Protein AF-0000000087538379 (afdb_homodimer)

Solvent-accessible surface area (backbone atoms only — not comparable to full-atom values): 16185 Å² total; per-residue (Å²): 128,77,58,91,59,47,65,56,50,52,50,51,51,49,46,51,51,52,32,45,64,65,47,50,67,70,67,56,94,60,96,57,64,46,69,65,49,45,51,53,52,48,54,42,61,69,38,92,56,69,40,35,66,66,58,48,22,64,74,69,68,49,54,63,66,56,49,51,50,50,48,54,52,37,35,74,72,46,25,31,44,79,36,80,28,92,86,37,87,90,38,48,23,37,38,62,31,74,60,23,53,52,48,48,43,52,49,46,50,61,51,43,36,47,54,53,51,44,58,72,74,38,59,66,68,56,47,53,50,43,53,50,46,42,48,51,49,38,54,55,57,54,58,64,79,99,125,78,57,88,58,48,64,56,50,51,50,49,50,49,44,50,52,52,34,44,63,66,48,50,66,71,64,56,94,61,96,57,64,45,69,65,48,45,52,51,51,46,53,42,63,69,38,92,56,69,41,35,67,67,58,49,23,66,72,70,68,48,53,64,68,54,49,51,51,50,48,53,52,37,36,74,70,46,26,31,46,79,36,79,29,90,86,37,87,88,37,48,22,36,39,60,32,75,58,23,51,52,48,47,42,52,49,44,50,62,50,42,38,48,56,52,50,44,58,71,74,38,59,68,67,58,48,53,48,42,54,52,45,43,48,52,50,38,54,57,56,55,58,62,81,99

InterPro domains:
  IPR000835 MarR-type HTH domain [PF01047] (47-91)
  IPR000835 MarR-type HTH domain [PR00598] (51-67)
  IPR000835 MarR-type HTH domain [PR00598] (68-83)
  IPR000835 MarR-type HTH domain [PR00598] (87-103)
  IPR000835 MarR-type HTH domain [PR00598] (117-137)
  IPR000835 MarR-type HTH domain [PS50995] (1-139)
  IPR000835 MarR-type HTH domain [SM00347] (26-120)
  IPR023187 Transcriptional regulator MarR-type, conserved site [PS01117] (65-100)
  IPR036388 Winged helix-like DNA-binding domain superfamily [G3DSA:1.10.10.10] (2-144)
  IPR036390 Winged helix DNA-binding domain superfamily [SSF46785] (22-141)

Foldseek 3Di:
DDDPCVVVVVVVVVVVVVCCPQQADAPPPDDADHPVLLVLLVVQAPDPDFAWLVRSCVVVVHDSVVSVVSQVVCVVVVQKDWAQDPVDNVTTTIHGDPVNVVSNVVVCCVRRVSVVVCCVPPPVVVSVVVVVVVVVVVVVVVVVVD/DPDPCVVVVVVVVVVVVVCCPQQADAPPPDDADHPVLLVLLVVQAPDPDFAWLVRSCVVVVHDSVVSVVSQVVCVVVVQKDWAQDPVDNPTTTIHGDPVNVVSNVVVCCVRRVSVVVCCVPPPVVVSVVVVVVVVVVVVVVVVVVD

Structure (mmCIF, N/CA/C/O backbone):
data_AF-0000000087538379-model_v1
#
loop_
_entity.id
_entity.type
_entity.pdbx_description
1 polymer 'MarR family transcriptional regulator'
#
loop_
_atom_site.group_PDB
_atom_site.id
_atom_site.type_symbol
_atom_site.label_atom_id
_atom_site.label_alt_id
_atom_site.label_comp_id
_atom_site.label_asym_id
_atom_site.label_entity_id
_atom_site.label_seq_id
_atom_site.pdbx_PDB_ins_code
_atom_site.Cartn_x
_atom_site.Cartn_y
_atom_site.Cartn_z
_atom_site.occupancy
_atom_site.B_iso_or_equiv
_atom_site.auth_seq_id
_atom_site.auth_comp_id
_atom_site.auth_asym_id
_atom_site.auth_atom_id
_atom_site.pdbx_PDB_model_num
ATOM 1 N N . MET A 1 1 ? 3.311 19.484 15.352 1 48.84 1 MET A N 1
ATOM 2 C CA . MET A 1 1 ? 3.963 19.906 14.117 1 48.84 1 MET A CA 1
ATOM 3 C C . MET A 1 1 ? 5.422 20.266 14.367 1 48.84 1 MET A C 1
ATOM 5 O O . MET A 1 1 ? 6.016 21.047 13.609 1 48.84 1 MET A O 1
ATOM 9 N N . LYS A 1 2 ? 5.691 19.938 15.555 1 50.5 2 LYS A N 1
ATOM 10 C CA . LYS A 1 2 ? 6.805 20.484 16.344 1 50.5 2 LYS A CA 1
ATOM 11 C C . LYS A 1 2 ? 8.133 20.266 15.617 1 50.5 2 LYS A C 1
ATOM 13 O O . LYS A 1 2 ? 8.969 21.156 15.562 1 50.5 2 LYS A O 1
ATOM 18 N N . ASP A 1 3 ? 8.633 18.984 15.586 1 55.81 3 ASP A N 1
ATOM 19 C CA . ASP A 1 3 ? 10.078 18.781 15.492 1 55.81 3 ASP A CA 1
ATOM 20 C C . ASP A 1 3 ? 10.539 18.797 14.039 1 55.81 3 ASP A C 1
ATOM 22 O O . ASP A 1 3 ? 9.734 18.594 13.125 1 55.81 3 ASP A O 1
ATOM 26 N N . LYS A 1 4 ? 11.625 19.656 13.672 1 59.09 4 LYS A N 1
ATOM 27 C CA . LYS A 1 4 ? 12.406 19.812 12.445 1 59.09 4 LYS A CA 1
ATOM 28 C C . LYS A 1 4 ? 12.344 18.547 11.586 1 59.09 4 LYS A C 1
ATOM 30 O O . LYS A 1 4 ? 12.367 18.641 10.359 1 59.09 4 LYS A O 1
ATOM 35 N N . ASN A 1 5 ? 11.992 17.406 12.18 1 72.5 5 ASN A N 1
ATOM 36 C CA . ASN A 1 5 ? 12.117 16.109 11.508 1 72.5 5 ASN A CA 1
ATOM 37 C C . ASN A 1 5 ? 10.766 15.633 10.969 1 72.5 5 ASN A C 1
ATOM 39 O O . ASN A 1 5 ? 10.703 14.648 10.234 1 72.5 5 ASN A O 1
ATOM 43 N N . TRP A 1 6 ? 9.773 16.484 11.273 1 75.06 6 TRP A N 1
ATOM 44 C CA . TRP A 1 6 ? 8.438 16.016 10.922 1 75.06 6 TRP A CA 1
ATOM 45 C C . TRP A 1 6 ? 8.195 16.156 9.422 1 75.06 6 TRP A C 1
ATOM 47 O O . TRP A 1 6 ? 7.613 15.258 8.797 1 75.06 6 TRP A O 1
ATOM 57 N N . THR A 1 7 ? 8.656 17.266 8.891 1 78.19 7 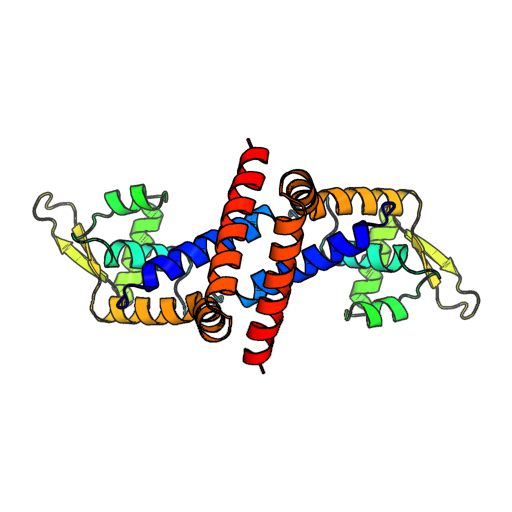THR A N 1
ATOM 58 C CA . THR A 1 7 ? 8.469 17.484 7.457 1 78.19 7 THR A CA 1
ATOM 59 C C . THR A 1 7 ? 9.148 16.375 6.652 1 78.19 7 THR A C 1
ATOM 61 O O . THR A 1 7 ? 8.617 15.93 5.629 1 78.19 7 THR A O 1
ATOM 64 N N . ASP A 1 8 ? 10.312 16.047 7.191 1 87 8 ASP A N 1
ATOM 65 C CA . ASP A 1 8 ? 11.062 14.977 6.527 1 87 8 ASP A CA 1
ATOM 66 C C . ASP A 1 8 ? 10.305 13.656 6.59 1 87 8 ASP A C 1
ATOM 68 O O . ASP A 1 8 ? 10.195 12.945 5.586 1 87 8 ASP A O 1
ATOM 72 N N . ILE A 1 9 ? 9.75 13.352 7.75 1 89.5 9 ILE A N 1
ATOM 73 C CA . ILE A 1 9 ? 9.031 12.094 7.93 1 89.5 9 ILE A CA 1
ATOM 74 C C . ILE A 1 9 ? 7.75 12.109 7.098 1 89.5 9 ILE A C 1
ATOM 76 O O . ILE A 1 9 ? 7.375 11.094 6.504 1 89.5 9 ILE A O 1
ATOM 80 N N . VAL A 1 10 ? 7.145 13.242 7.02 1 84 10 VAL A N 1
ATOM 81 C CA . VAL A 1 10 ? 5.941 13.375 6.203 1 84 10 VAL A CA 1
ATOM 82 C C . VAL A 1 10 ? 6.281 13.117 4.734 1 84 10 VAL A C 1
ATOM 84 O O . VAL A 1 10 ? 5.555 12.406 4.039 1 84 10 VAL A O 1
ATOM 87 N N . SER A 1 11 ? 7.355 13.734 4.324 1 87.25 11 SER A N 1
ATOM 88 C CA . SER A 1 11 ? 7.797 13.547 2.943 1 87.25 11 SER A CA 1
ATOM 89 C C . SER A 1 11 ? 8.094 12.086 2.648 1 87.25 11 SER A C 1
ATOM 91 O O . SER A 1 11 ? 7.676 11.555 1.615 1 87.25 11 SER A O 1
ATOM 93 N N . LYS A 1 12 ? 8.789 11.414 3.557 1 93.5 12 LYS A N 1
ATOM 94 C CA . LYS A 1 12 ? 9.117 10 3.4 1 93.5 12 LYS A CA 1
ATOM 95 C C . LYS A 1 12 ? 7.855 9.141 3.373 1 93.5 12 LYS A C 1
ATOM 97 O O . LYS A 1 12 ? 7.762 8.188 2.596 1 93.5 12 LYS A O 1
ATOM 102 N N . GLN A 1 13 ? 6.938 9.461 4.207 1 91.25 13 GLN A N 1
ATOM 103 C CA . GLN A 1 13 ? 5.656 8.758 4.195 1 91.25 13 GLN A CA 1
ATOM 104 C C . GLN A 1 13 ? 4.957 8.914 2.85 1 91.25 13 GLN A C 1
ATOM 106 O O . GLN A 1 13 ? 4.379 7.957 2.33 1 91.25 13 GLN A O 1
ATOM 111 N N . GLY A 1 14 ? 4.984 10.133 2.322 1 88.75 14 GLY A N 1
ATOM 112 C CA . GLY A 1 14 ? 4.438 10.359 0.995 1 88.75 14 GLY A CA 1
ATOM 113 C C . GLY A 1 14 ? 5.121 9.539 -0.083 1 88.75 14 GLY A C 1
ATOM 114 O O . GLY A 1 14 ? 4.453 8.969 -0.951 1 88.75 14 GLY A O 1
ATOM 115 N N . ASP A 1 15 ? 6.434 9.508 -0.029 1 93.75 15 ASP A N 1
ATOM 116 C CA . ASP A 1 15 ? 7.207 8.711 -0.978 1 93.75 15 ASP A CA 1
ATOM 117 C C . ASP A 1 15 ? 6.812 7.238 -0.902 1 93.75 15 ASP A C 1
ATOM 119 O O . ASP A 1 15 ? 6.656 6.578 -1.932 1 93.75 15 ASP A O 1
ATOM 123 N N . LEU A 1 16 ? 6.707 6.766 0.308 1 96.69 16 LEU A N 1
ATOM 124 C CA . LEU A 1 16 ? 6.348 5.363 0.506 1 96.69 16 LEU A CA 1
ATOM 125 C C . LEU A 1 16 ? 4.957 5.074 -0.047 1 96.69 16 LEU A C 1
ATOM 127 O O . LEU A 1 16 ? 4.75 4.066 -0.726 1 96.69 16 LEU A O 1
ATOM 131 N N . ARG A 1 17 ? 4.043 5.934 0.242 1 91.44 17 ARG A N 1
ATOM 132 C CA . ARG A 1 17 ? 2.682 5.762 -0.258 1 91.44 17 ARG A CA 1
ATOM 133 C C . ARG A 1 17 ? 2.658 5.746 -1.783 1 91.44 17 ARG A C 1
ATOM 135 O O . ARG A 1 17 ? 1.963 4.93 -2.389 1 91.44 17 ARG A O 1
ATOM 142 N N . HIS A 1 18 ? 3.307 6.672 -2.361 1 92.31 18 HIS A N 1
ATOM 143 C CA . HIS A 1 18 ? 3.385 6.746 -3.814 1 92.31 18 HIS A CA 1
ATOM 144 C C . HIS A 1 18 ? 4.008 5.48 -4.398 1 92.31 18 HIS A C 1
ATOM 146 O O . HIS A 1 18 ? 3.488 4.918 -5.363 1 92.31 18 HIS A O 1
ATOM 152 N N . PHE A 1 19 ? 5.086 5.016 -3.828 1 96.5 19 PHE A N 1
ATOM 153 C CA . PHE A 1 19 ? 5.758 3.795 -4.254 1 96.5 19 PHE A CA 1
ATOM 154 C C . PHE A 1 19 ? 4.809 2.604 -4.191 1 96.5 19 PHE A C 1
ATOM 156 O O . PHE A 1 19 ? 4.688 1.853 -5.16 1 96.5 19 PHE A O 1
ATOM 163 N N . ALA A 1 20 ? 4.16 2.469 -3.07 1 95.81 20 ALA A N 1
ATOM 164 C CA . ALA A 1 20 ? 3.209 1.37 -2.912 1 95.81 20 ALA A CA 1
ATOM 165 C C . ALA A 1 20 ? 2.1 1.448 -3.955 1 95.81 20 ALA A C 1
ATOM 167 O O . ALA A 1 20 ? 1.703 0.43 -4.527 1 95.81 20 ALA A O 1
ATOM 168 N N . SER A 1 21 ? 1.618 2.629 -4.223 1 92.5 21 SER A N 1
ATOM 169 C CA . SER A 1 21 ? 0.512 2.809 -5.156 1 92.5 21 SER A CA 1
ATOM 170 C C . SER A 1 21 ? 0.918 2.422 -6.574 1 92.5 21 SER A C 1
ATOM 172 O O . SER A 1 21 ? 0.095 1.929 -7.348 1 92.5 21 SER A O 1
ATOM 174 N N . MET A 1 22 ? 2.146 2.58 -6.891 1 93.38 22 MET A N 1
ATOM 175 C CA . MET A 1 22 ? 2.615 2.287 -8.242 1 93.38 22 MET A CA 1
ATOM 176 C C . MET A 1 22 ? 3.09 0.842 -8.352 1 93.38 22 MET A C 1
ATOM 178 O O . MET A 1 22 ? 2.879 0.192 -9.375 1 93.38 22 MET A O 1
ATOM 182 N N . ALA A 1 23 ? 3.658 0.345 -7.301 1 95.56 23 ALA A N 1
ATOM 183 C CA . ALA A 1 23 ? 4.363 -0.933 -7.375 1 95.56 23 ALA A CA 1
ATOM 184 C C . ALA A 1 23 ? 3.43 -2.092 -7.035 1 95.56 23 ALA A C 1
ATOM 186 O O . ALA A 1 23 ? 3.703 -3.242 -7.391 1 95.56 23 ALA A O 1
ATOM 187 N N . ILE A 1 24 ? 2.389 -1.768 -6.273 1 92.25 24 ILE A N 1
ATOM 188 C CA . ILE A 1 24 ? 1.446 -2.803 -5.867 1 92.25 24 ILE A CA 1
ATOM 189 C C . ILE A 1 24 ? 0.135 -2.639 -6.633 1 92.25 24 ILE A C 1
ATOM 191 O O . ILE A 1 24 ? -0.682 -1.777 -6.297 1 92.25 24 ILE A O 1
ATOM 195 N N . ARG A 1 25 ? -0.101 -3.424 -7.598 1 85.25 25 ARG A N 1
ATOM 196 C CA . ARG A 1 25 ? -1.312 -3.348 -8.406 1 85.25 25 ARG A CA 1
ATOM 197 C C . ARG A 1 25 ? -2.5 -3.963 -7.676 1 85.25 25 ARG A C 1
ATOM 199 O O . ARG A 1 25 ? -2.365 -5 -7.023 1 85.25 25 ARG A O 1
ATOM 206 N N . LYS A 1 26 ? -3.58 -3.146 -7.684 1 73.5 26 LYS A N 1
ATOM 207 C CA . LYS A 1 26 ? -4.82 -3.641 -7.098 1 73.5 26 LYS A CA 1
ATOM 208 C C . LYS A 1 26 ? -5.609 -4.477 -8.102 1 73.5 26 LYS A C 1
ATOM 210 O O . LYS A 1 26 ? -5.488 -4.277 -9.312 1 73.5 26 LYS A O 1
ATOM 215 N N . SER A 1 27 ? -6.207 -5.527 -7.52 1 64.19 27 SER A N 1
ATOM 216 C CA . SER A 1 27 ? -7.051 -6.332 -8.398 1 64.19 27 SER A CA 1
ATOM 217 C C . SER A 1 27 ? -8.219 -5.512 -8.945 1 64.19 27 SER A C 1
ATOM 219 O O . SER A 1 27 ? -8.852 -4.762 -8.211 1 64.19 27 SER A O 1
ATOM 221 N N . GLY A 1 28 ? -8.125 -4.73 -9.992 1 53.81 28 GLY A N 1
ATOM 222 C CA . GLY A 1 28 ? -9.25 -4 -10.562 1 53.81 28 GLY A CA 1
ATOM 223 C C . GLY A 1 28 ? -10.562 -4.75 -10.453 1 53.81 28 GLY A C 1
ATOM 224 O O . GLY A 1 28 ? -10.578 -5.969 -10.258 1 53.81 28 GLY A O 1
ATOM 225 N N . LYS A 1 29 ? -11.727 -3.926 -10.039 1 50.28 29 LYS A N 1
ATOM 226 C CA . LYS A 1 29 ? -13.07 -4.484 -10.172 1 50.28 29 LYS A CA 1
ATOM 227 C C . LYS A 1 29 ? -13.164 -5.422 -11.375 1 50.28 29 LYS A C 1
ATOM 229 O O . LYS A 1 29 ? -14.102 -6.215 -11.477 1 50.28 29 LYS A O 1
ATOM 234 N N . SER A 1 30 ? -12.586 -5.082 -12.398 1 45.09 30 SER A N 1
ATOM 235 C CA . SER A 1 30 ? -12.883 -5.781 -13.648 1 45.09 30 SER A CA 1
ATOM 236 C C . SER A 1 30 ? -12.414 -7.23 -13.586 1 45.09 30 SER A C 1
ATOM 238 O O . SER A 1 30 ? -11.867 -7.672 -12.578 1 45.09 30 SER A O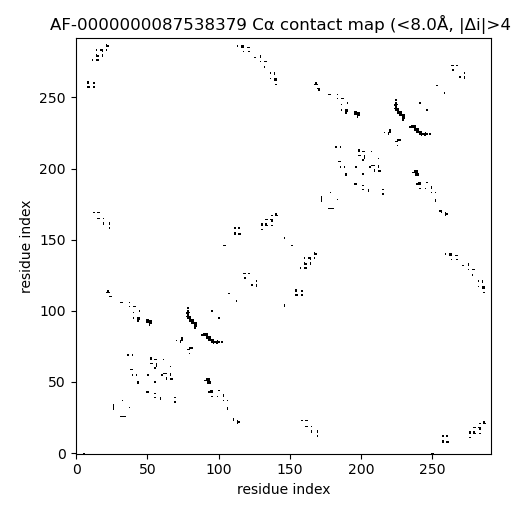 1
ATOM 240 N N . GLU A 1 31 ? -11.977 -7.824 -14.859 1 48.38 31 GLU A N 1
ATOM 241 C CA . GLU A 1 31 ? -11.797 -9.109 -15.531 1 48.38 31 GLU A CA 1
ATOM 242 C C . GLU A 1 31 ? -10.734 -9.953 -14.828 1 48.38 31 GLU A C 1
ATOM 244 O O . GLU A 1 31 ? -10.555 -11.125 -15.156 1 48.38 31 GLU A O 1
ATOM 249 N N . HIS A 1 32 ? -9.875 -9.398 -13.953 1 54 32 HIS A N 1
ATOM 250 C CA . HIS A 1 32 ? -8.82 -10.281 -13.469 1 54 32 HIS A CA 1
ATOM 251 C C . HIS A 1 32 ? -9.172 -10.875 -12.109 1 54 32 HIS A C 1
ATOM 253 O O . HIS A 1 32 ? -10.016 -10.328 -11.391 1 54 32 HIS A O 1
ATOM 259 N N . ALA A 1 33 ? -8.758 -12.062 -11.961 1 60.16 33 ALA A N 1
ATOM 260 C CA . ALA A 1 33 ? -9 -12.898 -10.789 1 60.16 33 ALA A CA 1
ATOM 261 C C . ALA A 1 33 ? -8.633 -12.156 -9.5 1 60.16 33 ALA A C 1
ATOM 263 O O . ALA A 1 33 ? -7.645 -11.422 -9.461 1 60.16 33 ALA A O 1
ATOM 264 N N . SER A 1 34 ? -9.602 -12.055 -8.617 1 69.44 34 SER A N 1
ATOM 265 C CA . SER A 1 34 ? -9.383 -11.523 -7.281 1 69.44 34 SER A CA 1
ATOM 266 C C . SER A 1 34 ? -8.109 -12.094 -6.664 1 69.44 34 SER A C 1
ATOM 268 O O . SER A 1 34 ? -7.555 -13.07 -7.164 1 69.44 34 SER A O 1
ATOM 270 N N . ALA A 1 35 ? -7.57 -11.453 -5.715 1 71 35 ALA A N 1
ATOM 271 C CA . ALA A 1 35 ? -6.398 -11.93 -4.988 1 71 35 ALA A CA 1
ATOM 272 C C . ALA A 1 35 ? -6.578 -13.383 -4.547 1 71 35 ALA A C 1
ATOM 274 O O . ALA A 1 35 ? -5.633 -14.172 -4.582 1 71 35 ALA A O 1
ATOM 275 N N . GLN A 1 36 ? -7.77 -13.594 -4.207 1 78 36 GLN A N 1
ATOM 276 C CA . GLN A 1 36 ? -8.055 -14.961 -3.773 1 78 36 GLN A CA 1
ATOM 277 C C . GLN A 1 36 ? -7.98 -15.938 -4.941 1 78 36 GLN A C 1
ATOM 279 O O . GLN A 1 36 ? -7.484 -17.047 -4.793 1 78 36 GLN A O 1
ATOM 284 N N . GLU A 1 37 ? -8.5 -15.492 -6.066 1 83.25 37 GLU A N 1
ATOM 285 C CA . GLU A 1 37 ? -8.453 -16.328 -7.258 1 83.25 37 GLU A CA 1
ATOM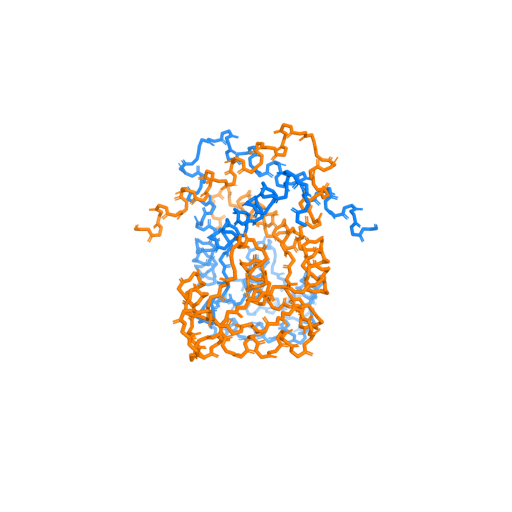 286 C C . GLU A 1 37 ? -7.008 -16.562 -7.707 1 83.25 37 GLU A C 1
ATOM 288 O O . GLU A 1 37 ? -6.641 -17.672 -8.086 1 83.25 37 GLU A O 1
ATOM 293 N N . ILE A 1 38 ? -6.309 -15.594 -7.625 1 77.44 38 ILE A N 1
ATOM 294 C CA . ILE A 1 38 ? -4.906 -15.68 -8.023 1 77.44 38 ILE A CA 1
ATOM 295 C C . ILE A 1 38 ? -4.164 -16.625 -7.078 1 77.44 38 ILE A C 1
ATOM 297 O O . ILE A 1 38 ? -3.416 -17.5 -7.523 1 77.44 38 ILE A O 1
ATOM 301 N N . ASP A 1 39 ? -4.363 -16.375 -5.867 1 80 39 ASP A N 1
ATOM 302 C CA . ASP A 1 39 ? -3.738 -17.25 -4.879 1 80 39 ASP A CA 1
ATOM 303 C C . ASP A 1 39 ? -4.125 -18.703 -5.113 1 80 39 ASP A C 1
ATOM 305 O O . ASP A 1 39 ? -3.268 -19.594 -5.105 1 80 39 ASP A O 1
ATOM 309 N N . PHE A 1 40 ? -5.371 -18.906 -5.34 1 88.12 40 PHE A N 1
ATOM 310 C CA . PHE A 1 40 ? -5.926 -20.219 -5.629 1 88.12 40 PHE A CA 1
ATOM 311 C C . PHE A 1 40 ? -5.23 -20.844 -6.828 1 88.12 40 PHE A C 1
ATOM 313 O O . PHE A 1 40 ? -4.742 -21.984 -6.746 1 88.12 40 PHE A O 1
ATOM 320 N N . LEU A 1 41 ? -5.113 -20.156 -7.902 1 87.69 41 LEU A N 1
ATOM 321 C CA . LEU A 1 41 ? -4.531 -20.656 -9.141 1 87.69 41 LEU A CA 1
ATOM 322 C C . LEU A 1 41 ? -3.039 -20.922 -8.969 1 87.69 41 LEU A C 1
ATOM 324 O O . LEU A 1 41 ? -2.527 -21.922 -9.469 1 87.69 41 LEU A O 1
ATOM 328 N N . PHE A 1 42 ? -2.451 -20.078 -8.25 1 81.5 42 PHE A N 1
ATOM 329 C CA . PHE A 1 42 ? -1.017 -20.234 -8.039 1 81.5 42 PHE A CA 1
ATOM 330 C C . PHE A 1 42 ? -0.723 -21.5 -7.223 1 81.5 42 PHE A C 1
ATOM 332 O O . PHE A 1 42 ? 0.224 -22.219 -7.516 1 81.5 42 PHE A O 1
ATOM 339 N N . ARG A 1 43 ? -1.474 -21.688 -6.223 1 84.94 43 ARG A N 1
ATOM 340 C CA . ARG A 1 43 ? -1.26 -22.859 -5.367 1 84.94 43 ARG A CA 1
ATOM 341 C C . ARG A 1 43 ? -1.435 -24.141 -6.152 1 84.94 43 ARG A C 1
ATOM 343 O O . ARG A 1 43 ? -0.644 -25.078 -6.004 1 84.94 43 ARG A O 1
ATOM 350 N N . ILE A 1 44 ? -2.41 -24.172 -6.984 1 88.75 44 ILE A N 1
ATOM 351 C CA . ILE A 1 44 ? -2.668 -25.344 -7.805 1 88.75 44 ILE A CA 1
ATOM 352 C C . ILE A 1 44 ? -1.536 -25.531 -8.812 1 88.75 44 ILE A C 1
ATOM 354 O O . ILE A 1 44 ? -1.044 -26.641 -9.008 1 88.75 44 ILE A O 1
ATOM 358 N N . ALA A 1 45 ? -1.149 -24.422 -9.398 1 85.06 45 ALA A N 1
ATOM 359 C CA . ALA A 1 45 ? -0.139 -24.469 -10.453 1 85.06 45 ALA A CA 1
ATOM 360 C C . ALA A 1 45 ? 1.218 -24.891 -9.891 1 85.06 45 ALA A C 1
ATOM 362 O O . ALA A 1 45 ? 1.996 -25.562 -10.578 1 85.06 45 ALA A O 1
ATOM 363 N N . LEU A 1 46 ? 1.49 -24.531 -8.719 1 78.62 46 LEU A N 1
ATOM 364 C CA . LEU A 1 46 ? 2.811 -24.766 -8.141 1 78.62 46 LEU A CA 1
ATOM 365 C C . LEU A 1 46 ? 2.889 -26.141 -7.488 1 78.62 46 LEU A C 1
ATOM 367 O O . LEU A 1 46 ? 3.982 -26.641 -7.219 1 78.62 46 LEU A O 1
ATOM 371 N N . SER A 1 47 ? 1.738 -26.641 -7.258 1 82 47 SER A N 1
ATOM 372 C CA . SER A 1 47 ? 1.739 -27.953 -6.621 1 82 47 SER A CA 1
ATOM 373 C C . SER A 1 47 ? 2.209 -29.031 -7.586 1 82 47 SER A C 1
ATOM 375 O O . SER A 1 47 ? 1.804 -29.047 -8.75 1 82 47 SER A O 1
ATOM 377 N N . GLU A 1 48 ? 3.096 -29.812 -7.121 1 80.88 48 GLU A N 1
ATOM 378 C CA . GLU A 1 48 ? 3.576 -30.938 -7.926 1 80.88 48 GLU A CA 1
ATOM 379 C C . GLU A 1 48 ? 2.471 -31.953 -8.164 1 80.88 48 GLU A C 1
ATOM 381 O O . GLU A 1 48 ? 2.41 -32.562 -9.234 1 80.88 48 GLU A O 1
ATOM 386 N N . GLU A 1 49 ? 1.643 -32.156 -7.188 1 83.69 49 GLU A N 1
ATOM 387 C CA . GLU A 1 49 ? 0.515 -33.094 -7.262 1 83.69 49 GLU A CA 1
ATOM 388 C C . GLU A 1 49 ? -0.815 -32.344 -7.219 1 83.69 49 GLU A C 1
ATOM 390 O O . GLU A 1 49 ? -0.9 -31.25 -6.66 1 83.69 49 GLU A O 1
ATOM 395 N N . PRO A 1 50 ? -1.801 -32.969 -7.906 1 87.81 50 PRO A N 1
ATOM 396 C CA . PRO A 1 50 ? -3.127 -32.344 -7.793 1 87.81 50 PRO A CA 1
ATOM 397 C C . PRO A 1 50 ? -3.57 -32.156 -6.344 1 87.81 50 PRO A C 1
ATOM 399 O O . PRO A 1 50 ? -3.268 -33 -5.488 1 87.81 50 PRO A O 1
ATOM 402 N N . LEU A 1 51 ? -4.211 -31.047 -6.082 1 90.44 51 LEU A N 1
ATOM 403 C CA . LEU A 1 51 ? -4.637 -30.734 -4.723 1 90.44 51 LEU A CA 1
ATOM 404 C C . LEU A 1 51 ? -6.125 -31 -4.547 1 90.44 51 LEU A C 1
ATOM 406 O O . LEU A 1 51 ? -6.918 -30.75 -5.461 1 90.44 51 LEU A O 1
ATOM 410 N N . THR A 1 52 ? -6.469 -31.5 -3.346 1 90.19 52 THR A N 1
ATOM 411 C CA . THR A 1 52 ? -7.875 -31.641 -2.98 1 90.19 52 THR A CA 1
ATOM 412 C C . THR A 1 52 ? -8.414 -30.328 -2.42 1 90.19 52 THR A C 1
ATOM 414 O O . THR A 1 52 ? -7.648 -29.469 -1.971 1 90.19 52 THR A O 1
ATOM 417 N N . PRO A 1 53 ? -9.75 -30.172 -2.492 1 91 53 PRO A N 1
ATOM 418 C CA . PRO A 1 53 ? -10.336 -28.984 -1.869 1 91 53 PRO A CA 1
ATOM 419 C C . PRO A 1 53 ? -9.93 -28.828 -0.406 1 91 53 PRO A C 1
ATOM 421 O O . PRO A 1 53 ? -9.711 -27.703 0.058 1 91 53 PRO A O 1
ATOM 424 N N . ARG A 1 54 ? -9.75 -29.859 0.291 1 89.56 54 ARG A N 1
ATOM 425 C CA . ARG A 1 54 ? -9.352 -29.812 1.694 1 89.56 54 ARG A CA 1
ATOM 426 C C . ARG A 1 54 ? -7.941 -29.266 1.849 1 89.56 54 ARG A C 1
ATOM 428 O O . ARG A 1 54 ? -7.688 -28.438 2.73 1 89.56 54 ARG A O 1
ATOM 435 N N . GLN A 1 55 ? -7.047 -29.672 1.052 1 89 55 GLN A N 1
ATOM 436 C CA . GLN A 1 55 ? -5.668 -29.188 1.077 1 89 55 GLN A CA 1
ATOM 437 C C . GLN A 1 55 ? -5.602 -27.703 0.75 1 89 55 GLN A C 1
ATOM 439 O O . GLN A 1 55 ? -4.809 -26.953 1.341 1 89 55 GLN A O 1
ATOM 444 N N . ILE A 1 56 ? -6.402 -27.266 -0.133 1 91.19 56 ILE A N 1
ATOM 445 C CA . ILE A 1 56 ? -6.438 -25.875 -0.529 1 91.19 56 ILE A CA 1
ATOM 446 C C . ILE A 1 56 ? -6.984 -25.016 0.618 1 91.19 56 ILE A C 1
ATOM 448 O O . ILE A 1 56 ? -6.441 -23.953 0.923 1 91.19 56 ILE A O 1
ATOM 452 N N . THR A 1 57 ? -8.086 -25.516 1.266 1 90.69 57 THR A N 1
ATOM 453 C CA . THR A 1 57 ? -8.664 -24.828 2.416 1 90.69 57 THR A CA 1
ATOM 454 C C . THR A 1 57 ? -7.613 -24.609 3.498 1 90.69 57 THR A C 1
ATOM 456 O O . THR A 1 57 ? -7.492 -23.5 4.031 1 90.69 57 THR A O 1
ATOM 459 N N . SER A 1 58 ? -6.805 -25.578 3.766 1 90.12 58 SER A N 1
ATOM 460 C CA . SER A 1 58 ? -5.77 -25.516 4.789 1 90.12 58 SER A CA 1
ATOM 461 C C . SER A 1 58 ? -4.656 -24.562 4.387 1 90.12 58 SER A C 1
ATOM 463 O O . SER A 1 58 ? -4.211 -23.734 5.191 1 90.12 58 SER A O 1
ATOM 465 N N . ALA A 1 59 ? -4.277 -24.625 3.195 1 83.06 59 ALA A N 1
ATOM 466 C CA . ALA A 1 59 ? -3.156 -23.828 2.695 1 83.06 59 ALA A CA 1
ATOM 467 C C . ALA A 1 59 ? -3.514 -22.344 2.635 1 83.06 59 ALA A C 1
ATOM 469 O O . ALA A 1 59 ? -2.678 -21.484 2.928 1 83.06 59 ALA A O 1
ATOM 470 N N . MET A 1 60 ? -4.723 -22.047 2.221 1 84.12 60 MET A N 1
ATOM 471 C CA . MET A 1 60 ? -5.125 -20.656 2.029 1 84.12 60 MET A CA 1
ATOM 472 C C . MET A 1 60 ? -5.75 -20.094 3.301 1 84.12 60 MET A C 1
ATOM 474 O O . MET A 1 60 ? -5.867 -18.875 3.449 1 84.12 60 MET A O 1
ATOM 478 N N . GLY A 1 61 ? -6.199 -20.922 4.074 1 88.12 61 GLY A N 1
ATOM 479 C CA . GLY A 1 61 ? -6.836 -20.453 5.297 1 88.12 61 GLY A CA 1
ATOM 480 C C . GLY A 1 61 ? -8.227 -19.906 5.07 1 88.12 61 GLY A C 1
ATOM 481 O O . GLY A 1 61 ? -8.617 -18.906 5.691 1 88.12 61 GLY A O 1
ATOM 482 N N . ILE A 1 62 ? -8.867 -20.438 4.109 1 85.5 62 ILE A N 1
ATOM 483 C CA . ILE A 1 62 ? -10.234 -20 3.834 1 85.5 62 ILE A CA 1
ATOM 484 C C . ILE A 1 62 ? -11.188 -21.188 3.971 1 85.5 62 ILE A C 1
ATOM 486 O O . ILE A 1 62 ? -10.75 -22.344 4.055 1 85.5 62 ILE A O 1
ATOM 490 N N . SER A 1 63 ? -12.469 -20.953 4 1 90.62 63 SER A N 1
ATOM 491 C CA . SER A 1 63 ? -13.477 -21.984 4.242 1 90.62 63 SER A CA 1
ATOM 492 C C . SER A 1 63 ? -13.656 -22.875 3.023 1 90.62 63 SER A C 1
ATOM 494 O O . SER A 1 63 ? -13.359 -22.469 1.897 1 90.62 63 SER A O 1
ATOM 496 N N . LYS A 1 64 ? -14.227 -24.047 3.322 1 91.31 64 LYS A N 1
ATOM 497 C CA . LYS A 1 64 ? -14.531 -25 2.268 1 91.31 64 LYS A CA 1
ATOM 498 C C . LYS A 1 64 ? -15.547 -24.438 1.285 1 91.31 64 LYS A C 1
ATOM 500 O O . LYS A 1 64 ? -15.484 -24.703 0.085 1 91.31 64 LYS A O 1
ATOM 505 N N . THR A 1 65 ? -16.375 -23.672 1.804 1 93.31 65 THR A N 1
ATOM 506 C CA . THR A 1 65 ? -17.422 -23.062 0.985 1 93.31 65 THR A CA 1
ATOM 507 C C . THR A 1 65 ? -16.812 -22.141 -0.066 1 93.31 65 THR A C 1
ATOM 509 O O . THR A 1 65 ? -17.188 -22.203 -1.241 1 93.31 65 THR A O 1
ATOM 512 N N . ILE A 1 66 ? -15.891 -21.359 0.323 1 91.38 66 ILE A N 1
ATOM 513 C CA . ILE A 1 66 ? -15.227 -20.422 -0.582 1 91.38 66 ILE A CA 1
ATOM 514 C C . ILE A 1 66 ? -14.406 -21.203 -1.611 1 91.38 66 ILE A C 1
ATOM 516 O O . ILE A 1 66 ? -14.43 -20.875 -2.801 1 91.38 66 ILE A O 1
ATOM 520 N N . VAL A 1 67 ? -13.75 -22.156 -1.113 1 92.75 67 VAL A N 1
ATOM 521 C CA . VAL A 1 67 ? -12.945 -22.984 -2.01 1 92.75 67 VAL A CA 1
ATOM 522 C C . VAL A 1 67 ? -13.844 -23.609 -3.072 1 92.75 67 VAL A C 1
ATOM 524 O O . VAL A 1 67 ? -13.484 -23.656 -4.25 1 92.75 67 VAL A O 1
ATOM 527 N N . SER A 1 68 ? -14.984 -24.156 -2.736 1 93.5 68 SER A N 1
ATOM 528 C CA . SER A 1 68 ? -15.906 -24.766 -3.688 1 93.5 68 SER A CA 1
ATOM 529 C C . SER A 1 68 ? -16.391 -23.766 -4.727 1 93.5 68 SER A C 1
ATOM 531 O O . SER A 1 68 ? -16.406 -24.062 -5.922 1 93.5 68 SER A O 1
ATOM 533 N N . ARG A 1 69 ? -16.641 -22.594 -4.262 1 93.88 69 ARG A N 1
ATOM 534 C CA . ARG A 1 69 ? -17.109 -21.547 -5.164 1 93.88 69 ARG A CA 1
ATOM 535 C C . ARG A 1 69 ? -16 -21.156 -6.148 1 93.88 69 ARG A C 1
ATOM 537 O O . ARG A 1 69 ? -16.266 -20.969 -7.34 1 93.88 69 ARG A O 1
ATOM 544 N N . LEU A 1 70 ? -14.844 -20.969 -5.586 1 92.44 70 LEU A N 1
ATOM 545 C CA . LEU A 1 70 ? -13.703 -20.641 -6.434 1 92.44 70 LEU A CA 1
ATOM 546 C C . LEU A 1 70 ? -13.453 -21.734 -7.461 1 92.44 70 LEU A C 1
ATOM 548 O O . LEU A 1 70 ? -13.172 -21.453 -8.625 1 92.44 70 LEU A O 1
ATOM 552 N N . THR A 1 71 ? -13.555 -22.969 -6.973 1 94 71 THR A N 1
ATOM 553 C CA . THR A 1 71 ? -13.352 -24.109 -7.855 1 94 71 THR A CA 1
ATOM 554 C C . THR A 1 71 ? -14.367 -24.094 -8.992 1 94 71 THR A C 1
ATOM 556 O O . THR A 1 71 ? -13.992 -24.219 -10.164 1 94 71 THR A O 1
ATOM 559 N N . ASP A 1 72 ? -15.594 -23.938 -8.617 1 94.62 72 ASP A N 1
ATOM 560 C CA . ASP A 1 72 ? -16.656 -23.938 -9.617 1 94.62 72 ASP A CA 1
ATOM 561 C C . ASP A 1 72 ? -16.484 -22.781 -10.602 1 94.62 72 ASP A 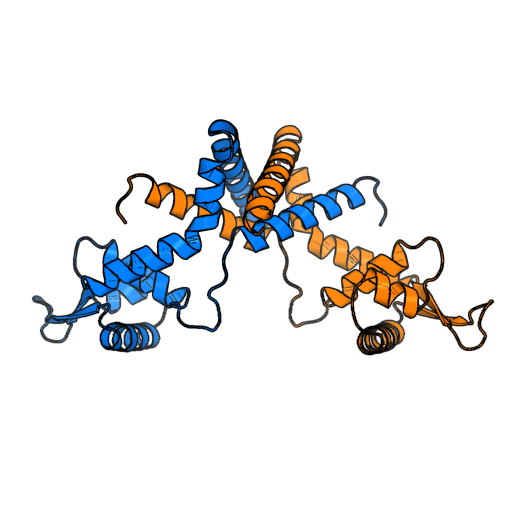C 1
ATOM 563 O O . ASP A 1 72 ? -16.625 -22.969 -11.812 1 94.62 72 ASP A O 1
ATOM 567 N N . HIS A 1 73 ? -16.109 -21.688 -10.125 1 93.94 73 HIS A N 1
ATOM 568 C CA . HIS A 1 73 ? -15.93 -20.484 -10.938 1 93.94 73 HIS A CA 1
ATOM 569 C C . HIS A 1 73 ? -14.758 -20.625 -11.898 1 93.94 73 HIS A C 1
ATOM 571 O O . HIS A 1 73 ? -14.898 -20.375 -13.094 1 93.94 73 HIS A O 1
ATOM 577 N N . LEU A 1 74 ? -13.688 -21.078 -11.414 1 94.12 74 LEU A N 1
ATOM 578 C CA . LEU A 1 74 ? -12.477 -21.203 -12.219 1 94.12 74 LEU A CA 1
ATOM 579 C C . LEU A 1 74 ? -12.602 -22.344 -13.219 1 94.12 74 LEU A C 1
ATOM 581 O O . LEU A 1 74 ? -12.047 -22.297 -14.312 1 94.12 74 LEU A O 1
ATOM 585 N N . GLU A 1 75 ? -13.344 -23.422 -12.82 1 95.31 75 GLU A N 1
ATOM 586 C CA . GLU A 1 75 ? -13.625 -24.5 -13.766 1 95.31 75 GLU A CA 1
ATOM 587 C C . GLU A 1 75 ? -14.508 -24.016 -14.914 1 95.31 75 GLU A C 1
ATOM 589 O O . GLU A 1 75 ? -14.289 -24.375 -16.078 1 95.31 75 GLU A O 1
ATOM 594 N N . SER A 1 76 ? -15.445 -23.188 -14.523 1 95.12 76 SER A N 1
ATOM 595 C CA . SER A 1 76 ? -16.344 -22.641 -15.539 1 95.12 76 SER A CA 1
ATOM 596 C C . SER A 1 76 ? -15.578 -21.781 -16.547 1 95.12 76 SER A C 1
ATOM 598 O O . SER A 1 76 ? -15.984 -21.688 -17.703 1 95.12 76 SER A O 1
ATOM 600 N N . LYS A 1 77 ? -14.422 -21.25 -16.156 1 92.88 77 LYS A N 1
ATOM 601 C CA . LYS A 1 77 ? -13.578 -20.422 -17.031 1 92.88 77 LYS A CA 1
ATOM 602 C C . LYS A 1 77 ? -12.578 -21.297 -17.797 1 92.88 77 LYS A C 1
ATOM 604 O O . LYS A 1 77 ? -11.836 -20.781 -18.641 1 92.88 77 LYS A O 1
ATOM 609 N N . GLY A 1 78 ? -12.578 -22.562 -17.422 1 94.94 78 GLY A N 1
ATOM 610 C CA . GLY A 1 78 ? -11.68 -23.5 -18.078 1 94.94 78 GLY A CA 1
ATOM 611 C C . GLY A 1 78 ? -10.258 -23.438 -17.547 1 94.94 78 GLY A C 1
ATOM 612 O O . GLY A 1 78 ? -9.328 -23.922 -18.188 1 94.94 78 GLY A O 1
ATOM 613 N N . PHE A 1 79 ? -10.062 -22.797 -16.406 1 94.44 79 PHE A N 1
ATOM 614 C CA . PHE A 1 79 ? -8.719 -22.594 -15.875 1 94.44 79 PHE A CA 1
ATOM 615 C C . PHE A 1 79 ? -8.266 -23.812 -15.07 1 94.44 79 PHE A C 1
ATOM 617 O O . PHE A 1 79 ? -7.066 -24.031 -14.883 1 94.44 79 PHE A O 1
ATOM 624 N N . ILE A 1 80 ? -9.242 -24.531 -14.531 1 95.69 80 ILE A N 1
ATOM 625 C CA . ILE A 1 80 ? -8.938 -25.734 -13.766 1 95.69 80 ILE A CA 1
ATOM 626 C C . ILE A 1 80 ? -9.891 -26.859 -14.172 1 95.69 80 ILE A C 1
ATOM 628 O O . ILE A 1 80 ? -10.875 -26.625 -14.875 1 95.69 80 ILE A O 1
ATOM 632 N N . CYS A 1 81 ? -9.578 -28.094 -13.797 1 95.19 81 CYS A N 1
ATOM 633 C CA . CYS A 1 81 ? -10.445 -29.25 -13.992 1 95.19 81 CYS A CA 1
ATOM 634 C C . CYS A 1 81 ? -10.43 -30.156 -12.773 1 95.19 81 CYS A C 1
ATOM 636 O O . CYS A 1 81 ? -9.445 -30.188 -12.031 1 95.19 81 CYS A O 1
ATOM 638 N N . LYS A 1 82 ? -11.539 -30.797 -12.562 1 93.12 82 LYS A N 1
ATOM 639 C CA . LYS A 1 82 ? -11.664 -31.766 -11.484 1 93.12 82 LYS A CA 1
ATOM 640 C C . LYS A 1 82 ? -11.32 -33.156 -11.961 1 93.12 82 LYS A C 1
ATOM 642 O O . LYS A 1 82 ? -11.703 -33.562 -13.062 1 93.12 82 LYS A O 1
ATOM 647 N N . GLU A 1 83 ? -10.469 -33.688 -11.25 1 88.06 83 GLU A N 1
ATOM 648 C CA . GLU A 1 83 ? -10.141 -35.094 -11.539 1 88.06 83 GLU A CA 1
ATOM 649 C C . GLU A 1 83 ? -10.508 -36 -10.367 1 88.06 83 GLU A C 1
ATOM 651 O O . GLU A 1 83 ? -10.312 -35.625 -9.203 1 88.06 83 GLU A O 1
ATOM 656 N N . ALA A 1 84 ? -11.117 -37.188 -10.742 1 82.06 84 ALA A N 1
ATOM 657 C CA . ALA A 1 84 ? -11.492 -38.156 -9.703 1 82.06 84 ALA A CA 1
ATOM 658 C C . ALA A 1 84 ? -10.281 -38.594 -8.898 1 82.06 84 ALA A C 1
ATOM 660 O O . ALA A 1 84 ? -9.195 -38.812 -9.461 1 82.06 84 ALA A O 1
ATOM 661 N N . SER A 1 85 ? -10.383 -38.375 -7.594 1 72.38 85 SER A N 1
ATOM 662 C CA . SER A 1 85 ? -9.297 -38.844 -6.734 1 72.38 85 SER A CA 1
ATOM 663 C C . SER A 1 85 ? -9.164 -40.375 -6.77 1 72.38 85 SER A C 1
ATOM 665 O O . SER A 1 85 ? -10.164 -41.062 -6.832 1 72.38 85 SER A O 1
ATOM 667 N N . ALA A 1 86 ? -7.941 -40.781 -6.914 1 67.12 86 ALA A N 1
ATOM 668 C CA . ALA A 1 86 ? -7.695 -42.219 -6.922 1 67.12 86 ALA A CA 1
ATOM 669 C C . ALA A 1 86 ? -8.016 -42.844 -5.566 1 67.12 86 ALA A C 1
ATOM 671 O O . ALA A 1 86 ? -8.383 -44.031 -5.48 1 67.12 86 ALA A O 1
ATOM 672 N N . SER A 1 87 ? -7.797 -42.062 -4.543 1 65.38 87 SER A N 1
ATOM 673 C CA . SER A 1 87 ? -7.863 -42.625 -3.193 1 65.38 87 SER A CA 1
ATOM 674 C C . SER A 1 87 ? -9.273 -42.531 -2.623 1 65.38 87 SER A C 1
ATOM 676 O O . SER A 1 87 ? -9.648 -43.281 -1.745 1 65.38 87 SER A O 1
ATOM 678 N N . ASP A 1 88 ? -9.922 -41.5 -2.926 1 64.88 88 ASP A N 1
ATOM 679 C CA . ASP A 1 88 ? -11.266 -41.312 -2.404 1 64.88 88 ASP A CA 1
ATOM 680 C C . ASP A 1 88 ? -12.234 -40.906 -3.52 1 64.88 88 ASP A C 1
ATOM 682 O O . ASP A 1 88 ? -12.18 -39.781 -4.027 1 64.88 88 ASP A O 1
ATOM 686 N N . ARG A 1 89 ? -13.109 -42 -3.912 1 62.69 89 ARG A N 1
ATOM 687 C CA . ARG A 1 89 ? -14.055 -41.812 -5.012 1 62.69 89 ARG A CA 1
ATOM 688 C C . ARG A 1 89 ? -14.922 -40.562 -4.801 1 62.69 89 ARG A C 1
ATOM 690 O O . ARG A 1 89 ? -15.461 -40.031 -5.754 1 62.69 89 ARG A O 1
ATOM 697 N N . ARG A 1 90 ? -14.992 -40.188 -3.498 1 65.19 90 ARG A N 1
ATOM 698 C CA . ARG A 1 90 ? -15.898 -39.094 -3.182 1 65.19 90 ARG A CA 1
ATOM 699 C C . ARG A 1 90 ? -15.156 -37.75 -3.209 1 65.19 90 ARG A C 1
ATOM 701 O O . ARG A 1 90 ? -15.781 -36.688 -3.158 1 65.19 90 ARG A O 1
ATOM 708 N N . SER A 1 91 ? -13.836 -37.844 -3.395 1 76.62 91 SER A N 1
ATOM 709 C CA . SER A 1 91 ? -13.086 -36.594 -3.418 1 76.62 91 SER A CA 1
ATOM 710 C C . SER A 1 91 ? -12.469 -36.344 -4.789 1 76.62 91 SER A C 1
ATOM 712 O O . SER A 1 91 ? -12.312 -37.281 -5.586 1 76.62 91 SER A O 1
ATOM 714 N N . TYR A 1 92 ? -12.617 -35.219 -5.219 1 88.88 92 TYR A N 1
ATOM 715 C CA . TYR A 1 92 ? -11.93 -34.875 -6.457 1 88.88 92 TYR A CA 1
ATOM 716 C C . TYR A 1 92 ? -10.68 -34.062 -6.172 1 88.88 92 TYR A C 1
ATOM 718 O O . TYR A 1 92 ? -10.539 -33.5 -5.09 1 88.88 92 TYR A O 1
ATOM 726 N N . CYS A 1 93 ? -9.711 -34.281 -7.051 1 92.44 93 CYS A N 1
ATOM 727 C CA . CYS A 1 93 ? -8.523 -33.438 -7.051 1 92.44 93 CYS A CA 1
ATOM 728 C C . CYS A 1 93 ? -8.625 -32.344 -8.117 1 92.44 93 CYS A C 1
ATOM 730 O O . CYS A 1 93 ? -9.352 -32.5 -9.102 1 92.44 93 CYS A O 1
ATOM 732 N N . ILE A 1 94 ? -7.934 -31.25 -7.879 1 94.5 94 ILE A N 1
ATOM 733 C CA . ILE A 1 94 ? -7.988 -30.109 -8.781 1 94.5 94 ILE A CA 1
ATOM 734 C C . ILE A 1 94 ? -6.645 -29.953 -9.492 1 94.5 94 ILE A C 1
ATOM 736 O O . ILE A 1 94 ? -5.59 -30.016 -8.859 1 94.5 94 ILE A O 1
ATOM 740 N N . ARG A 1 95 ? -6.746 -29.812 -10.805 1 91.69 95 ARG A N 1
ATOM 741 C CA . ARG A 1 95 ? -5.555 -29.578 -11.609 1 91.69 95 ARG A CA 1
ATOM 742 C C . ARG A 1 95 ? -5.715 -28.328 -12.469 1 91.69 95 ARG A C 1
ATOM 744 O O . ARG A 1 95 ? -6.82 -28.016 -12.914 1 91.69 95 ARG A O 1
ATOM 751 N N . ILE A 1 96 ? -4.605 -27.734 -12.734 1 92.75 96 ILE A N 1
ATOM 752 C CA . ILE A 1 96 ? -4.617 -26.562 -13.602 1 92.75 96 ILE A CA 1
ATOM 753 C C . ILE A 1 96 ? -4.602 -26.984 -15.062 1 92.75 96 ILE A C 1
ATOM 755 O O . ILE A 1 96 ? -3.977 -28 -15.414 1 92.75 96 ILE A O 1
ATOM 759 N N . THR A 1 97 ? -5.367 -26.312 -15.922 1 93.81 97 THR A N 1
ATOM 760 C CA . THR A 1 97 ? -5.367 -26.562 -17.359 1 93.81 97 THR A CA 1
ATOM 761 C C . THR A 1 97 ? -4.332 -25.672 -18.062 1 93.81 97 THR A C 1
ATOM 763 O O . THR A 1 97 ? -3.678 -24.844 -17.422 1 93.81 97 THR A O 1
ATOM 766 N N . GLY A 1 98 ? -4.109 -25.953 -19.375 1 91.81 98 GLY A N 1
ATOM 767 C CA . GLY A 1 98 ? -3.266 -25.062 -20.172 1 91.81 98 GLY A CA 1
ATOM 768 C C . GLY A 1 98 ? -3.736 -23.625 -20.156 1 91.81 98 GLY A C 1
ATOM 769 O O . GLY A 1 98 ? -2.93 -22.703 -20 1 91.81 98 GLY A O 1
ATOM 770 N N . ALA A 1 99 ? -5.062 -23.469 -20.281 1 92.62 99 ALA A N 1
ATOM 771 C CA . ALA A 1 99 ? -5.656 -22.141 -20.234 1 92.62 99 ALA A CA 1
ATOM 772 C C . ALA A 1 99 ? -5.438 -21.5 -18.859 1 92.62 99 ALA A C 1
ATOM 774 O O . ALA A 1 99 ? -5.223 -20.281 -18.781 1 92.62 99 ALA A O 1
ATOM 775 N N . GLY A 1 100 ? -5.504 -22.266 -17.828 1 89.88 100 GLY A N 1
ATOM 776 C CA . GLY A 1 100 ? -5.238 -21.766 -16.5 1 89.88 100 GLY A CA 1
ATOM 777 C C . GLY A 1 100 ? -3.809 -21.297 -16.312 1 89.88 100 GLY A C 1
ATOM 778 O O . GLY A 1 100 ? -3.572 -20.266 -15.672 1 89.88 100 GLY A O 1
ATOM 779 N N . LYS A 1 101 ? -2.891 -22.047 -16.875 1 86.88 101 LYS A N 1
ATOM 780 C CA . LYS A 1 101 ? -1.483 -21.656 -16.812 1 86.88 101 LYS A CA 1
ATOM 781 C C . LYS A 1 101 ? -1.24 -20.344 -17.562 1 86.88 101 LYS A C 1
ATOM 783 O O . LYS A 1 101 ? -0.489 -19.484 -17.078 1 86.88 101 LYS A O 1
ATOM 788 N N . ASP A 1 102 ? -1.911 -20.266 -18.688 1 87.44 102 ASP A N 1
ATOM 789 C CA . ASP A 1 102 ? -1.805 -19.031 -19.453 1 87.44 102 ASP A CA 1
ATOM 790 C C . ASP A 1 102 ? -2.344 -17.844 -18.656 1 87.44 102 ASP A C 1
ATOM 792 O O . ASP A 1 102 ? -1.767 -16.75 -18.688 1 87.44 102 ASP A O 1
ATOM 796 N N . GLU A 1 103 ? -3.408 -18.109 -17.953 1 85.38 103 GLU A N 1
ATOM 797 C CA . GLU A 1 103 ? -4.012 -17.047 -17.156 1 85.38 103 GLU A CA 1
ATOM 798 C C . GLU A 1 103 ? -3.104 -16.641 -16 1 85.38 103 GLU A C 1
ATOM 800 O O . GLU A 1 103 ? -2.98 -15.445 -15.688 1 85.38 103 GLU A O 1
ATOM 805 N N . ILE A 1 104 ? -2.473 -17.547 -15.414 1 81.88 104 ILE A N 1
ATOM 806 C CA . ILE A 1 104 ? -1.535 -17.266 -14.336 1 81.88 104 ILE A CA 1
ATOM 807 C C . ILE A 1 104 ? -0.391 -16.406 -14.859 1 81.88 104 ILE A C 1
ATOM 809 O O . ILE A 1 104 ? 0.011 -15.438 -14.211 1 81.88 104 ILE A O 1
ATOM 813 N N . ASP A 1 105 ? 0.072 -16.812 -16.047 1 81.5 105 ASP A N 1
ATOM 814 C CA . ASP A 1 105 ? 1.169 -16.062 -16.641 1 81.5 105 ASP A CA 1
ATOM 815 C C . ASP A 1 105 ? 0.757 -14.617 -16.906 1 81.5 105 ASP A C 1
ATOM 817 O O . ASP A 1 105 ? 1.523 -13.688 -16.641 1 81.5 105 ASP A O 1
ATOM 821 N N . ARG A 1 106 ? -0.429 -14.547 -17.375 1 83.12 106 ARG A N 1
ATOM 822 C CA . ARG A 1 106 ? -0.937 -13.211 -17.656 1 83.12 106 ARG A CA 1
ATOM 823 C C . ARG A 1 106 ? -1.068 -12.391 -16.375 1 83.12 106 ARG A C 1
ATOM 825 O O . ARG A 1 106 ? -0.666 -11.227 -16.328 1 83.12 106 ARG A O 1
ATOM 832 N N . MET A 1 107 ? -1.602 -12.953 -15.359 1 79.19 107 MET A N 1
ATOM 833 C CA . MET A 1 107 ? -1.802 -12.273 -14.078 1 79.19 107 MET A CA 1
ATOM 834 C C . MET A 1 107 ? -0.466 -11.945 -13.422 1 79.19 107 MET A C 1
ATOM 836 O O . MET A 1 107 ? -0.291 -10.859 -12.867 1 79.19 107 MET A O 1
ATOM 840 N N . TYR A 1 108 ? 0.321 -12.906 -13.539 1 77.69 108 TYR A N 1
ATOM 841 C CA . TYR A 1 108 ? 1.657 -12.734 -12.984 1 77.69 108 TYR A CA 1
ATOM 842 C C . TYR A 1 108 ? 2.357 -11.531 -13.602 1 77.69 108 TYR A C 1
ATOM 844 O O . TYR A 1 108 ? 2.871 -10.672 -12.883 1 77.69 108 TYR A O 1
ATOM 852 N N . TYR A 1 109 ? 2.314 -11.531 -14.914 1 80.44 109 TYR A N 1
ATOM 853 C CA . TYR A 1 109 ? 3.002 -10.438 -15.594 1 80.44 109 TYR A CA 1
ATOM 854 C C . TYR A 1 109 ? 2.355 -9.094 -15.266 1 80.44 109 TYR A C 1
ATOM 856 O O . TYR A 1 109 ? 3.047 -8.078 -15.133 1 80.44 109 TYR A O 1
ATOM 864 N N . TYR A 1 110 ? 1.102 -9.164 -15.078 1 83.94 110 TYR A N 1
ATOM 865 C CA . TYR A 1 110 ? 0.405 -7.926 -14.75 1 83.94 110 TYR A CA 1
ATOM 866 C C . TYR A 1 110 ? 0.783 -7.445 -13.352 1 83.94 110 TYR A C 1
ATOM 868 O O . TYR A 1 110 ? 1.175 -6.289 -13.172 1 83.94 110 TYR A O 1
ATOM 876 N N . TYR A 1 111 ? 0.788 -8.312 -12.375 1 84.62 111 TYR A N 1
ATOM 877 C CA . TYR A 1 111 ? 0.962 -7.93 -10.977 1 84.62 111 TYR A CA 1
ATOM 878 C C . TYR A 1 111 ? 2.434 -7.703 -10.656 1 84.62 111 TYR A C 1
ATOM 880 O O . TYR A 1 111 ? 2.768 -6.891 -9.789 1 84.62 111 TYR A O 1
ATOM 888 N N . LEU A 1 112 ? 3.275 -8.336 -11.375 1 88.62 112 LEU A N 1
ATOM 889 C CA . LEU A 1 112 ? 4.695 -8.242 -11.047 1 88.62 112 LEU A CA 1
ATOM 890 C C . LEU A 1 112 ? 5.402 -7.27 -11.992 1 88.62 112 LEU A C 1
ATOM 892 O O . LEU A 1 112 ? 6.582 -6.961 -11.797 1 88.62 112 LEU A O 1
ATOM 896 N N . ASP A 1 113 ? 4.664 -6.77 -12.93 1 90.75 113 ASP A N 1
ATOM 897 C CA . ASP A 1 113 ? 5.246 -5.906 -13.953 1 90.75 113 ASP A CA 1
ATOM 898 C C . ASP A 1 113 ? 6.016 -4.75 -13.32 1 90.75 113 ASP A C 1
ATOM 900 O O . ASP A 1 113 ? 7.125 -4.43 -13.75 1 90.75 113 ASP A O 1
ATOM 904 N N . PRO A 1 114 ? 5.457 -4.098 -12.336 1 94.38 114 PRO A N 1
ATOM 905 C CA . PRO A 1 114 ? 6.203 -2.98 -11.75 1 94.38 114 PRO A CA 1
ATOM 906 C C . PRO A 1 114 ? 7.559 -3.404 -11.195 1 94.38 114 PRO A C 1
ATOM 908 O O . PRO A 1 114 ? 8.547 -2.676 -11.336 1 94.38 114 PRO A O 1
ATOM 911 N N . LEU A 1 115 ? 7.621 -4.566 -10.531 1 94.62 115 LEU A N 1
ATOM 912 C CA . LEU A 1 115 ? 8.891 -5.016 -9.961 1 94.62 115 LEU A CA 1
ATOM 913 C C . LEU A 1 115 ? 9.859 -5.43 -11.062 1 94.62 115 LEU A C 1
ATOM 915 O O . LEU A 1 115 ? 11.07 -5.223 -10.938 1 94.62 115 LEU A O 1
ATOM 919 N N . TYR A 1 116 ? 9.352 -6.023 -12.102 1 92.5 116 TYR A N 1
ATOM 920 C CA . TYR A 1 116 ? 10.211 -6.332 -13.242 1 92.5 116 TYR A CA 1
ATOM 921 C C . TYR A 1 116 ? 10.766 -5.059 -13.867 1 92.5 116 TYR A C 1
ATOM 923 O O . TYR A 1 116 ? 11.922 -5.02 -14.289 1 92.5 116 TYR A O 1
ATOM 931 N N . THR A 1 117 ? 9.914 -4.043 -13.969 1 95.31 117 THR A N 1
ATOM 932 C CA . THR A 1 117 ? 10.344 -2.742 -14.469 1 95.31 117 THR A CA 1
ATOM 933 C C . THR A 1 117 ? 11.477 -2.182 -13.617 1 95.31 117 THR A C 1
ATOM 935 O O . THR A 1 117 ? 12.477 -1.695 -14.148 1 95.31 117 THR A O 1
ATOM 938 N N . LEU A 1 118 ? 11.336 -2.281 -12.352 1 96.81 118 LEU A N 1
ATOM 939 C CA . LEU A 1 118 ? 12.375 -1.81 -11.445 1 96.81 118 LEU A CA 1
ATOM 940 C C . LEU A 1 118 ? 13.656 -2.623 -11.617 1 96.81 118 LEU A C 1
ATOM 942 O O . LEU A 1 118 ? 14.75 -2.062 -11.664 1 96.81 118 LEU A O 1
ATOM 946 N N . GLN A 1 119 ? 13.492 -3.945 -11.602 1 95.06 119 GLN A N 1
ATOM 947 C CA . GLN A 1 119 ? 14.641 -4.828 -11.75 1 95.06 119 GLN A CA 1
ATOM 948 C C . GLN A 1 119 ? 15.43 -4.492 -13.016 1 95.06 119 GLN A C 1
ATOM 950 O O . GLN A 1 119 ? 16.656 -4.52 -13.016 1 95.06 119 GLN A O 1
ATOM 955 N N . LYS A 1 120 ? 14.773 -4.125 -14.047 1 95.06 120 LYS A N 1
ATOM 956 C CA . LYS A 1 120 ? 15.375 -3.836 -15.352 1 95.06 120 LYS A CA 1
ATOM 957 C C . LYS A 1 120 ? 16.047 -2.463 -15.352 1 95.06 120 LYS A C 1
ATOM 959 O O . LYS A 1 120 ? 17.062 -2.27 -16 1 95.06 120 LYS A O 1
ATOM 964 N N . ASN A 1 121 ? 15.453 -1.487 -14.656 1 96.94 121 ASN A N 1
ATOM 965 C CA . ASN A 1 121 ? 15.852 -0.097 -14.852 1 96.94 121 ASN A CA 1
ATOM 966 C C . ASN A 1 121 ? 16.656 0.427 -13.656 1 96.94 121 ASN A C 1
ATOM 968 O O . ASN A 1 121 ? 17.219 1.521 -13.711 1 96.94 121 ASN A O 1
ATOM 972 N N . MET A 1 122 ? 16.688 -0.319 -12.578 1 96.06 122 MET A N 1
ATOM 973 C CA . MET A 1 122 ? 17.516 0.015 -11.422 1 96.06 122 MET A CA 1
ATOM 974 C C . MET A 1 122 ? 18.812 -0.788 -11.43 1 96.06 122 MET A C 1
ATOM 976 O O . MET A 1 122 ? 18.828 -1.943 -11.859 1 96.06 122 MET A O 1
ATOM 980 N N . LYS A 1 123 ? 19.984 -0.199 -11 1 96.19 123 LYS A N 1
ATOM 981 C CA . LYS A 1 123 ? 21.188 -1.003 -10.805 1 96.19 123 LYS A CA 1
ATOM 982 C C . LYS A 1 123 ? 20.891 -2.223 -9.93 1 96.19 123 LYS A C 1
ATOM 984 O O . LYS A 1 123 ? 20.172 -2.125 -8.938 1 96.19 123 LYS A O 1
ATOM 989 N N . LYS A 1 124 ? 21.469 -3.287 -10.344 1 95.88 124 LYS A N 1
ATOM 990 C CA . LYS A 1 124 ? 21.219 -4.562 -9.68 1 95.88 124 LYS A CA 1
ATOM 991 C C . LYS A 1 124 ? 21.469 -4.457 -8.172 1 95.88 124 LYS A C 1
ATOM 993 O O . LYS A 1 124 ? 20.641 -4.91 -7.371 1 95.88 124 LYS A O 1
ATOM 998 N N . GLU A 1 125 ? 22.531 -3.824 -7.777 1 97.44 125 GLU A N 1
ATOM 999 C CA . GLU A 1 125 ? 22.891 -3.705 -6.371 1 97.44 125 GLU A CA 1
ATOM 1000 C C . GLU A 1 125 ? 21.875 -2.879 -5.602 1 97.44 125 GLU A C 1
ATOM 1002 O O . GLU A 1 125 ? 21.531 -3.203 -4.461 1 97.44 125 GLU A O 1
ATOM 1007 N N . LYS A 1 126 ? 21.375 -1.842 -6.219 1 98.12 126 LYS A N 1
ATOM 1008 C CA . LYS A 1 126 ? 20.391 -0.976 -5.574 1 98.12 126 LYS A CA 1
ATOM 1009 C C . LYS A 1 126 ? 19.062 -1.695 -5.398 1 98.12 126 LYS A C 1
ATOM 1011 O O . LYS A 1 126 ? 18.406 -1.562 -4.359 1 98.12 126 LYS A O 1
ATOM 1016 N N . PHE A 1 127 ? 18.734 -2.455 -6.449 1 98.12 127 PHE A N 1
ATOM 1017 C CA . PHE A 1 127 ? 17.5 -3.232 -6.387 1 98.12 127 PHE A CA 1
ATOM 1018 C C . PHE A 1 127 ? 17.547 -4.242 -5.246 1 98.12 127 PHE A C 1
ATOM 1020 O O . PHE A 1 127 ? 16.625 -4.332 -4.441 1 98.12 127 PHE A O 1
ATOM 1027 N N . GLU A 1 128 ? 18.625 -4.91 -5.133 1 97.5 128 GLU A N 1
ATOM 1028 C CA . GLU A 1 128 ? 18.781 -5.906 -4.074 1 97.5 128 GLU A CA 1
ATOM 1029 C C . GLU A 1 128 ? 18.812 -5.246 -2.699 1 97.5 128 GLU A C 1
ATOM 1031 O O . GLU A 1 128 ? 18.203 -5.75 -1.749 1 97.5 128 GLU A O 1
ATOM 1036 N N . THR A 1 129 ? 19.484 -4.152 -2.607 1 98.44 129 THR A N 1
ATOM 1037 C CA . THR A 1 129 ? 19.562 -3.43 -1.344 1 98.44 129 THR A CA 1
ATOM 1038 C C . THR A 1 129 ? 18.188 -2.93 -0.919 1 98.44 129 THR A C 1
ATOM 1040 O O . THR A 1 129 ? 17.828 -2.996 0.259 1 98.44 129 THR A O 1
ATOM 1043 N N . LEU A 1 130 ? 17.422 -2.447 -1.882 1 98.62 130 LEU A N 1
ATOM 1044 C CA . LEU A 1 130 ? 16.078 -1.958 -1.6 1 98.62 130 LEU A CA 1
ATOM 1045 C C . LEU A 1 130 ? 15.234 -3.035 -0.918 1 98.62 130 LEU A C 1
ATOM 1047 O O . LEU A 1 130 ? 14.656 -2.797 0.142 1 98.62 130 LEU A O 1
ATOM 1051 N N . PHE A 1 131 ? 15.242 -4.184 -1.428 1 98.12 131 PHE A N 1
ATOM 1052 C CA . PHE A 1 131 ? 14.352 -5.215 -0.9 1 98.12 131 PHE A CA 1
ATOM 1053 C C . PHE A 1 131 ? 14.953 -5.852 0.349 1 98.12 131 PHE A C 1
ATOM 1055 O O . PHE A 1 131 ? 14.219 -6.359 1.201 1 98.12 131 PHE A O 1
ATOM 1062 N N . GLN A 1 132 ? 16.312 -5.805 0.49 1 98.25 132 GLN A N 1
ATOM 1063 C CA . GLN A 1 132 ? 16.906 -6.195 1.764 1 98.25 132 GLN A CA 1
ATOM 1064 C C . GLN A 1 132 ? 16.453 -5.27 2.889 1 98.25 132 GLN A C 1
ATOM 1066 O O . GLN A 1 132 ? 16.141 -5.727 3.99 1 98.25 132 GLN A O 1
ATOM 1071 N N . LEU A 1 133 ? 16.469 -4.039 2.602 1 98.69 133 LEU A N 1
ATOM 1072 C CA . LEU A 1 133 ? 16.078 -3.053 3.604 1 98.69 133 LEU A CA 1
ATOM 1073 C C . LEU A 1 133 ? 14.578 -3.127 3.885 1 98.69 133 LEU A C 1
ATOM 1075 O O . LEU A 1 133 ? 14.141 -2.893 5.016 1 98.69 133 LEU A O 1
ATOM 1079 N N . ILE A 1 134 ? 13.734 -3.396 2.879 1 98.56 134 ILE A N 1
ATOM 1080 C CA . ILE A 1 134 ? 12.305 -3.6 3.074 1 98.56 134 ILE A CA 1
ATOM 1081 C C . ILE A 1 134 ? 12.07 -4.797 3.996 1 98.56 134 ILE A C 1
ATOM 1083 O O . ILE A 1 134 ? 11.242 -4.738 4.902 1 98.56 134 ILE A O 1
ATOM 1087 N N . ARG A 1 135 ? 12.82 -5.855 3.814 1 97 135 ARG A N 1
ATOM 1088 C CA . ARG A 1 135 ? 12.711 -7.023 4.684 1 97 135 ARG A CA 1
ATOM 1089 C C . ARG A 1 135 ? 13.086 -6.676 6.117 1 97 135 ARG A C 1
ATOM 1091 O O . ARG A 1 135 ? 12.414 -7.094 7.062 1 97 135 ARG A O 1
ATOM 1098 N N . GLU A 1 136 ? 14.141 -5.949 6.25 1 97.94 136 GLU A N 1
ATOM 1099 C CA . GLU A 1 136 ? 14.547 -5.516 7.582 1 97.94 136 GLU A CA 1
ATOM 1100 C C . GLU A 1 136 ? 13.469 -4.648 8.234 1 97.94 136 GLU A C 1
ATOM 1102 O O . GLU A 1 136 ? 13.203 -4.781 9.43 1 97.94 136 GLU A O 1
ATOM 1107 N N . ALA A 1 137 ? 12.898 -3.727 7.457 1 98.19 137 ALA A N 1
ATOM 1108 C CA . ALA A 1 137 ? 11.805 -2.893 7.957 1 98.19 137 ALA A CA 1
ATOM 1109 C C . ALA A 1 137 ? 10.641 -3.746 8.438 1 98.19 137 ALA A C 1
ATOM 1111 O O . ALA A 1 137 ? 10.047 -3.469 9.492 1 98.19 137 ALA A O 1
ATOM 1112 N N . ASN A 1 138 ? 10.297 -4.746 7.652 1 96.94 138 ASN A N 1
ATOM 1113 C CA . ASN A 1 138 ? 9.234 -5.672 8.039 1 96.94 138 ASN A CA 1
ATOM 1114 C C . ASN A 1 138 ? 9.531 -6.336 9.383 1 96.94 138 ASN A C 1
ATOM 1116 O O . ASN A 1 138 ? 8.641 -6.477 10.219 1 96.94 138 ASN A O 1
ATOM 1120 N N . GLU A 1 139 ? 10.719 -6.766 9.594 1 96.81 139 GLU A N 1
ATOM 1121 C CA . GLU A 1 139 ? 11.109 -7.395 10.852 1 96.81 139 GLU A CA 1
ATOM 1122 C C . GLU A 1 139 ? 10.945 -6.434 12.023 1 96.81 139 GLU A C 1
ATOM 1124 O O . GLU A 1 139 ? 10.43 -6.816 13.078 1 96.81 139 GLU A O 1
ATOM 1129 N N . ILE A 1 140 ? 11.367 -5.242 11.852 1 97.19 140 ILE A N 1
ATOM 1130 C CA . ILE A 1 140 ? 11.289 -4.23 12.898 1 97.19 140 ILE A CA 1
ATOM 1131 C C . ILE A 1 140 ? 9.828 -3.939 13.227 1 97.19 140 ILE A C 1
ATOM 1133 O O . ILE A 1 140 ? 9.438 -3.926 14.398 1 97.19 140 ILE A O 1
ATOM 1137 N N . LEU A 1 141 ? 8.992 -3.715 12.195 1 96.12 141 LEU A N 1
ATOM 1138 C CA . LEU A 1 141 ? 7.605 -3.328 12.398 1 96.12 141 LEU A CA 1
ATOM 1139 C C . LEU A 1 141 ? 6.789 -4.496 12.945 1 96.12 141 LEU A C 1
ATOM 1141 O O . LEU A 1 141 ? 5.828 -4.293 13.695 1 96.12 141 LEU A O 1
ATOM 1145 N N . SER A 1 142 ? 7.129 -5.695 12.562 1 92.94 142 SER A N 1
ATOM 1146 C CA . SER A 1 142 ? 6.434 -6.879 13.062 1 92.94 142 SER A CA 1
ATOM 1147 C C . SER A 1 142 ? 6.742 -7.117 14.531 1 92.94 142 SER A C 1
ATOM 1149 O O . SER A 1 142 ? 5.922 -7.684 15.258 1 92.94 142 SER A O 1
ATOM 1151 N N . SER A 1 143 ? 7.848 -6.75 14.953 1 89.5 143 SER A N 1
ATOM 1152 C CA . SER A 1 143 ? 8.258 -6.934 16.344 1 89.5 143 SER A CA 1
ATOM 1153 C C . SER A 1 143 ? 7.52 -5.973 17.266 1 89.5 143 SER A C 1
ATOM 1155 O O . SER A 1 143 ? 7.422 -6.211 18.469 1 89.5 143 SER A O 1
ATOM 1157 N N . GLN A 1 144 ? 7.035 -4.875 16.688 1 77.25 144 GLN A N 1
ATOM 1158 C CA . GLN A 1 144 ? 6.309 -3.906 17.5 1 77.25 144 GLN A CA 1
ATOM 1159 C C . GLN A 1 144 ? 4.848 -4.316 17.672 1 77.25 144 GLN A C 1
ATOM 1161 O O . GLN A 1 144 ? 4.168 -3.863 18.594 1 77.25 144 GLN A O 1
ATOM 1166 N N . LYS A 1 145 ? 4.18 -4.945 16.703 1 65.75 145 LYS A N 1
ATOM 1167 C CA . LYS A 1 145 ? 2.814 -5.449 16.812 1 65.75 145 LYS A CA 1
ATOM 1168 C C . LYS A 1 145 ? 2.715 -6.559 17.859 1 65.75 145 LYS A C 1
ATOM 1170 O O . LYS A 1 145 ? 1.617 -6.91 18.297 1 65.75 145 LYS A O 1
ATOM 1175 N N . LYS A 1 146 ? 3.857 -7.156 18.312 1 46.66 146 LYS A N 1
ATOM 1176 C CA . LYS A 1 146 ? 3.826 -8.102 19.422 1 46.66 146 LYS A CA 1
ATOM 1177 C C . LYS A 1 146 ? 3.855 -7.379 20.766 1 46.66 146 LYS A C 1
ATOM 1179 O O . LYS A 1 146 ? 4.527 -6.355 20.906 1 46.66 146 LYS A O 1
ATOM 1184 N N . MET B 1 1 ? 5.316 -19.312 -15.469 1 48.97 1 MET B N 1
ATOM 1185 C CA . MET B 1 1 ? 6 -19.562 -14.203 1 48.97 1 MET B CA 1
ATOM 1186 C C . MET B 1 1 ? 7.48 -19.844 -14.43 1 48.97 1 MET B C 1
ATOM 1188 O O . MET B 1 1 ? 8.133 -20.484 -13.609 1 48.97 1 MET B O 1
ATOM 1192 N N . LYS B 1 2 ? 7.738 -19.562 -15.656 1 50.72 2 LYS B N 1
ATOM 1193 C CA . LYS B 1 2 ? 8.914 -20.047 -16.375 1 50.72 2 LYS B CA 1
ATOM 1194 C C . LYS B 1 2 ? 10.203 -19.609 -15.68 1 50.72 2 LYS B C 1
ATOM 1196 O O . LYS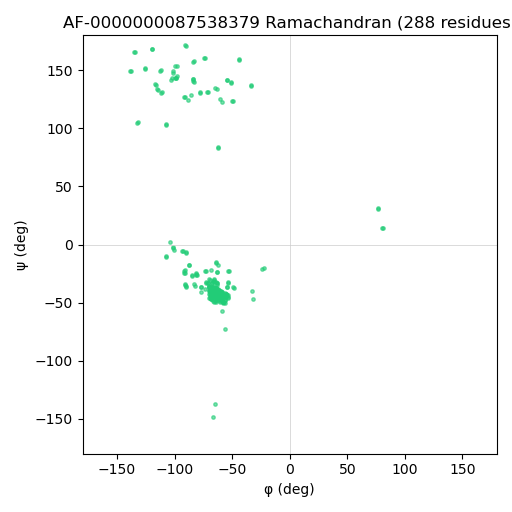 B 1 2 ? 11.195 -20.328 -15.695 1 50.72 2 LYS B O 1
ATOM 1201 N N . ASP B 1 3 ? 10.391 -18.281 -15.484 1 56.19 3 ASP B N 1
ATOM 1202 C CA . ASP B 1 3 ? 11.781 -17.875 -15.328 1 56.19 3 ASP B CA 1
ATOM 1203 C C . ASP B 1 3 ? 12.219 -17.953 -13.867 1 56.19 3 ASP B C 1
ATOM 1205 O O . ASP B 1 3 ? 11.383 -17.906 -12.961 1 56.19 3 ASP B O 1
ATOM 1209 N N . LYS B 1 4 ? 13.383 -18.75 -13.523 1 59.94 4 LYS B N 1
ATOM 1210 C CA . LYS B 1 4 ? 14.125 -18.969 -12.289 1 59.94 4 LYS B CA 1
ATOM 1211 C C . LYS B 1 4 ? 13.945 -17.797 -11.328 1 59.94 4 LYS B C 1
ATOM 1213 O O . LYS B 1 4 ? 13.914 -17.984 -10.109 1 59.94 4 LYS B O 1
ATOM 1218 N N . ASN B 1 5 ? 13.555 -16.625 -11.844 1 72.62 5 ASN B N 1
ATOM 1219 C CA . ASN B 1 5 ? 13.594 -15.414 -11.031 1 72.62 5 ASN B CA 1
ATOM 1220 C C . ASN B 1 5 ? 12.203 -15.016 -10.562 1 72.62 5 ASN B C 1
ATOM 1222 O O . ASN B 1 5 ? 12.047 -14.031 -9.828 1 72.62 5 ASN B O 1
ATOM 1226 N N . TRP B 1 6 ? 11.266 -15.891 -10.953 1 75.44 6 TRP B N 1
ATOM 1227 C CA . TRP B 1 6 ? 9.898 -15.492 -10.648 1 75.44 6 TRP B CA 1
ATOM 1228 C C . TRP B 1 6 ? 9.602 -15.641 -9.156 1 75.44 6 TRP B C 1
ATOM 1230 O O . TRP B 1 6 ? 8.938 -14.789 -8.562 1 75.44 6 TRP B O 1
ATOM 1240 N N . THR B 1 7 ? 10.156 -16.734 -8.602 1 78.56 7 THR B N 1
ATOM 1241 C CA . THR B 1 7 ? 9.922 -16.969 -7.18 1 78.56 7 THR B CA 1
ATOM 1242 C C . THR B 1 7 ? 10.492 -15.82 -6.348 1 78.56 7 THR B C 1
ATOM 1244 O O . THR B 1 7 ? 9.891 -15.414 -5.348 1 78.56 7 THR B O 1
ATOM 1247 N N . ASP B 1 8 ? 11.648 -15.406 -6.836 1 87.19 8 ASP B N 1
ATOM 1248 C CA . ASP B 1 8 ? 12.297 -14.305 -6.141 1 87.19 8 ASP B CA 1
ATOM 1249 C C . ASP B 1 8 ? 11.469 -13.023 -6.246 1 87.19 8 ASP B C 1
ATOM 1251 O O . ASP B 1 8 ? 11.266 -12.32 -5.25 1 87.19 8 ASP B O 1
ATOM 1255 N N . ILE B 1 9 ? 10.953 -12.75 -7.43 1 89.62 9 ILE B N 1
ATOM 1256 C CA . ILE B 1 9 ? 10.164 -11.539 -7.648 1 89.62 9 ILE B CA 1
ATOM 1257 C C . ILE B 1 9 ? 8.852 -11.633 -6.879 1 89.62 9 ILE B C 1
ATOM 1259 O O . ILE B 1 9 ? 8.383 -10.648 -6.305 1 89.62 9 ILE B O 1
ATOM 1263 N N . VAL B 1 10 ? 8.305 -12.805 -6.824 1 84.25 10 VAL B N 1
ATOM 1264 C CA . VAL B 1 10 ? 7.078 -13.008 -6.062 1 84.25 10 VAL B CA 1
ATOM 1265 C C . VAL B 1 10 ? 7.336 -12.734 -4.582 1 84.25 10 VAL B C 1
ATOM 1267 O O . VAL B 1 10 ? 6.535 -12.078 -3.918 1 84.25 10 VAL B O 1
ATOM 1270 N N . SER B 1 11 ? 8.43 -13.297 -4.121 1 87.44 11 SER B N 1
ATOM 1271 C CA . SER B 1 11 ? 8.797 -13.086 -2.725 1 87.44 11 SER B CA 1
ATOM 1272 C C . SER B 1 11 ? 8.977 -11.602 -2.418 1 87.44 11 SER B C 1
ATOM 1274 O O . SER B 1 11 ? 8.492 -11.109 -1.4 1 87.44 11 SER B O 1
ATOM 1276 N N . LYS B 1 12 ? 9.664 -10.883 -3.299 1 93.69 12 LYS B N 1
ATOM 1277 C CA . LYS B 1 12 ? 9.891 -9.445 -3.129 1 93.69 12 LYS B CA 1
ATOM 1278 C C . LYS B 1 12 ? 8.578 -8.672 -3.16 1 93.69 12 LYS B C 1
ATOM 1280 O O . LYS B 1 12 ? 8.383 -7.734 -2.389 1 93.69 12 LYS B O 1
ATOM 1285 N N . GLN B 1 13 ? 7.727 -9.047 -4.035 1 91.38 13 GLN B N 1
ATOM 1286 C CA . GLN B 1 13 ? 6.402 -8.438 -4.082 1 91.38 13 GLN B CA 1
ATOM 1287 C C . GLN B 1 13 ? 5.656 -8.641 -2.77 1 91.38 13 GLN B C 1
ATOM 1289 O O . GLN B 1 13 ? 4.988 -7.723 -2.281 1 91.38 13 GLN B O 1
ATOM 1294 N N . GLY B 1 14 ? 5.746 -9.852 -2.248 1 88.88 14 GLY B N 1
ATOM 1295 C CA . GLY B 1 14 ? 5.152 -10.125 -0.948 1 88.88 14 GLY B CA 1
ATOM 1296 C C . GLY B 1 14 ? 5.727 -9.258 0.161 1 88.88 14 GLY B C 1
ATOM 1297 O O . GLY B 1 14 ? 4.984 -8.734 0.995 1 88.88 14 GLY B O 1
ATOM 1298 N N . ASP B 1 15 ? 7.031 -9.141 0.176 1 93.94 15 ASP B N 1
ATOM 1299 C CA . ASP B 1 15 ? 7.699 -8.297 1.161 1 93.94 15 ASP B CA 1
ATOM 1300 C C . ASP B 1 15 ? 7.219 -6.852 1.063 1 93.94 15 ASP B C 1
ATOM 1302 O O . ASP B 1 15 ? 6.965 -6.207 2.084 1 93.94 15 ASP B O 1
ATOM 1306 N N . LEU B 1 16 ? 7.137 -6.387 -0.148 1 96.75 16 LEU B N 1
ATOM 1307 C CA . LEU B 1 16 ? 6.699 -5.012 -0.365 1 96.75 16 LEU B CA 1
ATOM 1308 C C . LEU B 1 16 ? 5.266 -4.812 0.12 1 96.75 16 LEU B C 1
ATOM 1310 O O . LEU B 1 16 ? 4.965 -3.82 0.786 1 96.75 16 LEU B O 1
ATOM 1314 N N . ARG B 1 17 ? 4.426 -5.73 -0.219 1 91.69 17 ARG B N 1
ATOM 1315 C CA . ARG B 1 17 ? 3.037 -5.648 0.217 1 91.69 17 ARG B CA 1
ATOM 1316 C C . ARG B 1 17 ? 2.939 -5.641 1.738 1 91.69 17 ARG B C 1
ATOM 1318 O O . ARG B 1 17 ? 2.162 -4.875 2.312 1 91.69 17 ARG B O 1
ATOM 1325 N N . HIS B 1 18 ? 3.619 -6.52 2.35 1 92.62 18 HIS B N 1
ATOM 1326 C CA . HIS B 1 18 ? 3.635 -6.594 3.807 1 92.62 18 HIS B CA 1
ATOM 1327 C C . HIS B 1 18 ? 4.148 -5.293 4.418 1 92.62 18 HIS B C 1
ATOM 1329 O O . HIS B 1 18 ? 3.547 -4.766 5.359 1 92.62 18 HIS B O 1
ATOM 1335 N N . PHE B 1 19 ? 5.215 -4.762 3.895 1 96.62 19 PHE B N 1
ATOM 1336 C CA . PHE B 1 19 ? 5.789 -3.498 4.348 1 96.62 19 PHE B CA 1
ATOM 1337 C C . PHE B 1 19 ? 4.77 -2.371 4.242 1 96.62 19 PHE B C 1
ATOM 1339 O O . PHE B 1 19 ? 4.547 -1.632 5.203 1 96.62 19 PHE B O 1
ATOM 1346 N N . ALA B 1 20 ? 4.164 -2.275 3.092 1 95.88 20 ALA B N 1
ATOM 1347 C CA . ALA B 1 20 ? 3.154 -1.239 2.883 1 95.88 20 ALA B CA 1
ATOM 1348 C C . ALA B 1 20 ? 2.002 -1.391 3.873 1 95.88 20 ALA B C 1
ATOM 1350 O O . ALA B 1 20 ? 1.515 -0.401 4.426 1 95.88 20 ALA B O 1
ATOM 1351 N N . SER B 1 21 ? 1.58 -2.594 4.121 1 92.69 21 SER B N 1
ATOM 1352 C CA . SER B 1 21 ? 0.442 -2.85 5 1 92.69 21 SER B CA 1
ATOM 1353 C C . SER B 1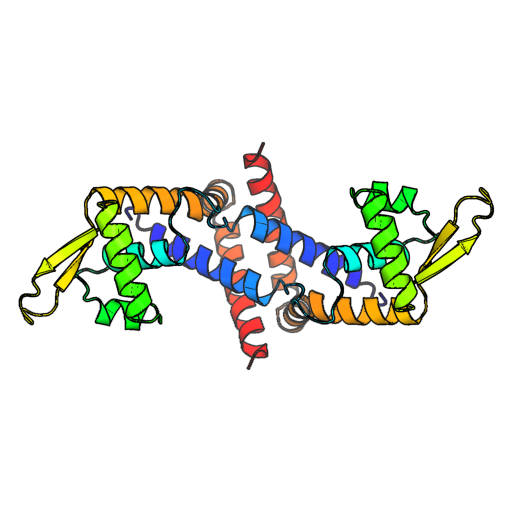 21 ? 0.748 -2.438 6.434 1 92.69 21 SER B C 1
ATOM 1355 O O . SER B 1 21 ? -0.146 -2.008 7.168 1 92.69 21 SER B O 1
ATOM 1357 N N . MET B 1 22 ? 1.976 -2.516 6.824 1 93.44 22 MET B N 1
ATOM 1358 C CA . MET B 1 22 ? 2.354 -2.191 8.195 1 93.44 22 MET B CA 1
ATOM 1359 C C . MET B 1 22 ? 2.729 -0.719 8.32 1 93.44 22 MET B C 1
ATOM 1361 O O . MET B 1 22 ? 2.428 -0.082 9.336 1 93.44 22 MET B O 1
ATOM 1365 N N . ALA B 1 23 ? 3.32 -0.187 7.309 1 95.5 23 ALA B N 1
ATOM 1366 C CA . ALA B 1 23 ? 3.938 1.133 7.41 1 95.5 23 ALA B CA 1
ATOM 1367 C C . ALA B 1 23 ? 2.953 2.23 7.023 1 95.5 23 ALA B C 1
ATOM 1369 O O . ALA B 1 23 ? 3.133 3.395 7.391 1 95.5 23 ALA B O 1
ATOM 1370 N N . ILE B 1 24 ? 1.97 1.836 6.207 1 92.12 24 ILE B N 1
ATOM 1371 C CA . ILE B 1 24 ? 0.983 2.809 5.754 1 92.12 24 ILE B CA 1
ATOM 1372 C C . ILE B 1 24 ? -0.35 2.559 6.457 1 92.12 24 ILE B C 1
ATOM 1374 O O . ILE B 1 24 ? -1.095 1.649 6.082 1 92.12 24 ILE B O 1
ATOM 1378 N N . ARG B 1 25 ? -0.686 3.328 7.402 1 85.19 25 ARG B N 1
ATOM 1379 C CA . ARG B 1 25 ? -1.927 3.168 8.156 1 85.19 25 ARG B CA 1
ATOM 1380 C C . ARG B 1 25 ? -3.117 3.705 7.363 1 85.19 25 ARG B C 1
ATOM 1382 O O . ARG B 1 25 ? -3.02 4.75 6.719 1 85.19 25 ARG B O 1
ATOM 1389 N N . LYS B 1 26 ? -4.145 2.822 7.324 1 73.38 26 LYS B N 1
ATOM 1390 C CA . LYS B 1 26 ? -5.391 3.232 6.68 1 73.38 26 LYS B CA 1
ATOM 1391 C C . LYS B 1 26 ? -6.277 4.012 7.645 1 73.38 26 LYS B C 1
ATOM 1393 O O . LYS B 1 26 ? -6.203 3.818 8.859 1 73.38 26 LYS B O 1
ATOM 1398 N N . SER B 1 27 ? -6.91 5.016 7.035 1 64.12 27 SER B N 1
ATOM 1399 C CA . SER B 1 27 ? -7.848 5.762 7.867 1 64.12 27 SER B CA 1
ATOM 1400 C C . SER B 1 27 ? -8.984 4.871 8.359 1 64.12 27 SER B C 1
ATOM 1402 O O . SER B 1 27 ? -9.523 4.07 7.594 1 64.12 27 SER B O 1
ATOM 1404 N N . GLY B 1 28 ? -8.914 4.09 9.414 1 53.81 28 GLY B N 1
ATOM 1405 C CA . GLY B 1 28 ? -10.016 3.295 9.93 1 53.81 28 GLY B CA 1
ATOM 1406 C C . GLY B 1 28 ? -11.367 3.957 9.734 1 53.81 28 GLY B C 1
ATOM 1407 O O . GLY B 1 28 ? -11.445 5.172 9.531 1 53.81 28 GLY B O 1
ATOM 1408 N N . LYS B 1 29 ? -12.453 3.062 9.258 1 50.16 29 LYS B N 1
ATOM 1409 C CA . LYS B 1 29 ? -13.828 3.535 9.281 1 50.16 29 LYS B CA 1
ATOM 1410 C C . LYS B 1 29 ? -14.062 4.5 10.438 1 50.16 29 LYS B C 1
ATOM 1412 O O . LYS B 1 29 ? -15.039 5.258 10.43 1 50.16 29 LYS B O 1
ATOM 1417 N N . SER B 1 30 ? -13.648 4.184 11.547 1 45.53 30 SER B N 1
ATOM 1418 C CA . SER B 1 30 ? -14.109 4.891 12.734 1 45.53 30 SER B CA 1
ATOM 1419 C C . SER B 1 30 ? -13.672 6.348 12.719 1 45.53 30 SER B C 1
ATOM 1421 O O . SER B 1 30 ? -13.109 6.824 11.734 1 45.53 30 SER B O 1
ATOM 1423 N N . GLU B 1 31 ? -13.164 6.895 13.984 1 48.25 31 GLU B N 1
ATOM 1424 C CA . GLU B 1 31 ? -13.031 8.148 14.719 1 48.25 31 GLU B CA 1
ATOM 1425 C C . GLU B 1 31 ? -12.031 9.078 14.039 1 48.25 31 GLU B C 1
ATOM 1427 O O . GLU B 1 31 ? -11.922 10.258 14.391 1 48.25 31 GLU B O 1
ATOM 1432 N N . HIS B 1 32 ? -11.086 8.617 13.195 1 53.75 32 HIS B N 1
ATOM 1433 C CA . HIS B 1 32 ? -10.062 9.562 12.758 1 53.75 32 HIS B CA 1
ATOM 1434 C C . HIS B 1 32 ? -10.383 10.117 11.375 1 53.75 32 HIS B C 1
ATOM 1436 O O . HIS B 1 32 ? -11.148 9.516 10.617 1 53.75 32 HIS B O 1
ATOM 1442 N N . ALA B 1 33 ? -10.062 11.336 11.242 1 59.88 33 ALA B N 1
ATOM 1443 C CA . ALA B 1 33 ? -10.281 12.141 10.047 1 59.88 33 ALA B CA 1
ATOM 1444 C C . ALA B 1 33 ? -9.789 11.422 8.797 1 59.88 33 ALA B C 1
ATOM 1446 O O . ALA B 1 33 ? -8.75 10.758 8.82 1 59.88 33 ALA B O 1
ATOM 1447 N N . SER B 1 34 ? -10.695 11.258 7.855 1 68.81 34 SER B N 1
ATOM 1448 C CA . SER B 1 34 ? -10.352 10.734 6.535 1 68.81 34 SER B CA 1
ATOM 1449 C C . SER B 1 34 ? -9.086 11.383 5.996 1 68.81 34 SER B C 1
ATOM 1451 O O . SER B 1 34 ? -8.625 12.398 6.52 1 68.81 34 SER B O 1
ATOM 1453 N N . ALA B 1 35 ? -8.453 10.781 5.086 1 70.44 35 ALA B N 1
ATOM 1454 C CA . ALA B 1 35 ? -7.273 11.336 4.426 1 70.44 35 ALA B CA 1
ATOM 1455 C C . ALA B 1 35 ? -7.527 12.766 3.963 1 70.44 35 ALA B C 1
ATOM 1457 O O . ALA B 1 35 ? -6.641 13.617 4.047 1 70.44 35 ALA B O 1
ATOM 1458 N N . GLN B 1 36 ? -8.711 12.914 3.555 1 77.44 36 GLN B N 1
ATOM 1459 C CA . GLN B 1 36 ? -9.062 14.25 3.094 1 77.44 36 GLN B CA 1
ATOM 1460 C C . GLN B 1 36 ? -9.125 15.234 4.258 1 77.44 36 GLN B C 1
ATOM 1462 O O . GLN B 1 36 ? -8.695 16.391 4.133 1 77.44 36 GLN B O 1
ATOM 1467 N N . GLU B 1 37 ? -9.672 14.758 5.352 1 82.5 37 GLU B N 1
ATOM 1468 C CA . GLU B 1 37 ? -9.742 15.609 6.539 1 82.5 37 GLU B CA 1
ATOM 1469 C C . GLU B 1 37 ? -8.352 15.938 7.07 1 82.5 37 GLU B C 1
ATOM 1471 O O . GLU B 1 37 ? -8.086 17.078 7.461 1 82.5 37 GLU B O 1
ATOM 1476 N N . ILE B 1 38 ? -7.578 15.016 7.023 1 77 38 ILE B N 1
ATOM 1477 C CA . ILE B 1 38 ? -6.215 15.203 7.504 1 77 38 ILE B CA 1
ATOM 1478 C C . ILE B 1 38 ? -5.48 16.188 6.602 1 77 38 ILE B C 1
ATOM 1480 O O . ILE B 1 38 ? -4.824 17.109 7.086 1 77 38 ILE B O 1
ATOM 1484 N N . ASP B 1 39 ? -5.594 15.922 5.383 1 79.62 39 ASP B N 1
ATOM 1485 C CA . ASP B 1 39 ? -4.973 16.844 4.43 1 79.62 39 ASP B CA 1
ATOM 1486 C C . ASP B 1 39 ? -5.473 18.266 4.629 1 79.62 39 ASP B C 1
ATOM 1488 O O . ASP B 1 39 ? -4.676 19.203 4.652 1 79.62 39 ASP B O 1
ATOM 1492 N N . PHE B 1 40 ? -6.742 18.375 4.789 1 87.56 40 PHE B N 1
ATOM 1493 C CA . PHE B 1 40 ? -7.398 19.656 5.035 1 87.56 40 PHE B CA 1
ATOM 1494 C C . PHE B 1 40 ? -6.82 20.328 6.27 1 87.56 40 PHE B C 1
ATOM 1496 O O . PHE B 1 40 ? -6.402 21.484 6.211 1 87.56 40 PHE B O 1
ATOM 1503 N N . LEU B 1 41 ? -6.719 19.641 7.355 1 87.19 41 LEU B N 1
ATOM 1504 C CA . LEU B 1 41 ? -6.246 20.188 8.625 1 87.19 41 LEU B CA 1
ATOM 1505 C C . LEU B 1 41 ? -4.77 20.562 8.539 1 87.19 41 LEU B C 1
ATOM 1507 O O . LEU B 1 41 ? -4.355 21.594 9.062 1 87.19 41 LEU B O 1
ATOM 1511 N N . PHE B 1 42 ? -4.098 19.766 7.844 1 80.94 42 PHE B N 1
ATOM 1512 C CA . PHE B 1 42 ? -2.668 20.016 7.715 1 80.94 42 PHE B CA 1
ATOM 1513 C C . PHE B 1 42 ? -2.41 21.281 6.918 1 80.94 42 PHE B C 1
ATOM 1515 O O . PHE B 1 42 ? -1.53 22.078 7.266 1 80.94 42 PHE B O 1
ATOM 1522 N N . ARG B 1 43 ? -3.107 21.438 5.891 1 84.5 43 ARG B N 1
ATOM 1523 C CA . ARG B 1 43 ? -2.922 22.609 5.047 1 84.5 43 ARG B CA 1
ATOM 1524 C C . ARG B 1 43 ? -3.232 23.891 5.816 1 84.5 43 ARG B C 1
ATOM 1526 O O . ARG B 1 43 ? -2.5 24.875 5.715 1 84.5 43 ARG B O 1
ATOM 1533 N N . ILE B 1 44 ? -4.246 23.844 6.586 1 88.44 44 ILE B N 1
ATOM 1534 C CA . ILE B 1 44 ? -4.633 25 7.383 1 88.44 44 ILE B CA 1
ATOM 1535 C C . ILE B 1 44 ? -3.582 25.266 8.461 1 88.44 44 ILE B C 1
ATOM 1537 O O . ILE B 1 44 ? -3.184 26.406 8.688 1 88.44 44 ILE B O 1
ATOM 1541 N N . ALA B 1 45 ? -3.15 24.188 9.055 1 84.81 45 ALA B N 1
ATOM 1542 C CA . ALA B 1 45 ? -2.207 24.297 10.164 1 84.81 45 ALA B CA 1
ATOM 1543 C C . ALA B 1 45 ? -0.852 24.812 9.688 1 84.81 45 ALA B C 1
ATOM 1545 O O . ALA B 1 45 ? -0.161 25.531 10.406 1 84.81 45 ALA B O 1
ATOM 1546 N N . LEU B 1 46 ? -0.494 24.469 8.523 1 78.38 46 LEU B N 1
ATOM 1547 C CA . LEU B 1 46 ? 0.838 24.797 8.023 1 78.38 46 LEU B CA 1
ATOM 1548 C C . LEU B 1 46 ? 0.859 26.172 7.383 1 78.38 46 LEU B C 1
ATOM 1550 O O . LEU B 1 46 ? 1.929 26.75 7.176 1 78.38 46 LEU B O 1
ATOM 1554 N N . SER B 1 47 ? -0.308 26.594 7.094 1 81.75 47 SER B N 1
ATOM 1555 C CA . SER B 1 47 ? -0.36 27.906 6.461 1 81.75 47 SER B CA 1
ATOM 1556 C C . SER B 1 47 ? -0.029 29.016 7.457 1 81.75 47 SER B C 1
ATOM 1558 O O . SER B 1 47 ? -0.514 29.016 8.586 1 81.75 47 SER B O 1
ATOM 1560 N N . GLU B 1 48 ? 0.833 29.859 7.047 1 80.56 48 GLU B N 1
ATOM 1561 C CA . GLU B 1 48 ? 1.184 31 7.883 1 80.56 48 GLU B CA 1
ATOM 1562 C C . GLU B 1 48 ? -0.003 31.938 8.047 1 80.56 48 GLU B C 1
ATOM 1564 O O . GLU B 1 48 ? -0.174 32.562 9.102 1 80.56 48 GLU B O 1
ATOM 1569 N N . GLU B 1 49 ? -0.776 32.094 7.008 1 83.31 49 GLU B N 1
ATOM 1570 C CA . GLU B 1 49 ? -1.966 32.938 7.008 1 83.31 49 GLU B CA 1
ATOM 1571 C C . GLU B 1 49 ? -3.236 32.094 6.883 1 83.31 49 GLU B C 1
ATOM 1573 O O . GLU B 1 49 ? -3.213 31 6.324 1 83.31 49 GLU B O 1
ATOM 1578 N N . PRO B 1 50 ? -4.305 32.656 7.488 1 87.56 50 PRO B N 1
ATOM 1579 C CA . PRO B 1 50 ? -5.574 31.953 7.297 1 87.56 50 PRO B CA 1
ATOM 1580 C C . PRO B 1 50 ? -5.914 31.734 5.824 1 87.56 50 PRO B C 1
ATOM 1582 O O . PRO B 1 50 ? -5.605 32.594 4.984 1 87.56 50 PRO B O 1
ATOM 1585 N N . LEU B 1 51 ? -6.469 30.594 5.531 1 90.25 51 LEU B N 1
ATOM 1586 C CA . LEU B 1 51 ? -6.785 30.234 4.152 1 90.25 51 LEU B CA 1
ATOM 1587 C C . LEU B 1 51 ? -8.281 30.391 3.881 1 90.25 51 LEU B C 1
ATOM 1589 O O . LEU B 1 51 ? -9.102 30.094 4.742 1 90.25 51 LEU B O 1
ATOM 1593 N N . THR B 1 52 ? -8.57 30.891 2.654 1 90 52 THR B N 1
ATOM 1594 C CA . THR B 1 52 ? -9.961 30.922 2.203 1 90 52 THR B CA 1
ATOM 1595 C C . THR B 1 52 ? -10.375 29.578 1.619 1 90 52 THR B C 1
ATOM 1597 O O . THR B 1 52 ? -9.523 28.781 1.222 1 90 52 THR B O 1
ATOM 1600 N N . PRO B 1 53 ? -11.695 29.328 1.607 1 90.81 53 PRO B N 1
ATOM 1601 C CA . PRO B 1 53 ? -12.156 28.109 0.957 1 90.81 53 PRO B CA 1
ATOM 1602 C C . PRO B 1 53 ? -11.656 27.969 -0.478 1 90.81 53 PRO B C 1
ATOM 1604 O O . PRO B 1 53 ? -11.328 26.859 -0.922 1 90.81 53 PRO B O 1
ATOM 1607 N N . ARG B 1 54 ? -11.492 29.016 -1.162 1 89.44 54 ARG B N 1
ATOM 1608 C CA . ARG B 1 54 ? -11.008 29 -2.539 1 89.44 54 ARG B CA 1
ATOM 1609 C C . ARG B 1 54 ? -9.555 28.547 -2.604 1 89.44 54 ARG B C 1
ATOM 1611 O O . ARG B 1 54 ? -9.195 27.734 -3.463 1 89.44 54 ARG B O 1
ATOM 1618 N N . GLN B 1 55 ? -8.727 29 -1.761 1 88.81 55 GLN B N 1
ATOM 1619 C CA . GLN B 1 55 ? -7.324 28.609 -1.701 1 88.81 55 GLN B CA 1
ATOM 1620 C C . GLN B 1 55 ? -7.18 27.125 -1.364 1 88.81 55 GLN B C 1
ATOM 1622 O O . GLN B 1 55 ? -6.305 26.453 -1.903 1 88.81 55 GLN B O 1
ATOM 1627 N N . ILE B 1 56 ? -8.008 26.656 -0.539 1 90.69 56 ILE B N 1
ATOM 1628 C CA . ILE B 1 56 ? -7.969 25.25 -0.138 1 90.69 56 ILE B CA 1
ATOM 1629 C C . ILE B 1 56 ? -8.383 24.375 -1.311 1 90.69 56 ILE B C 1
ATOM 1631 O O . ILE B 1 56 ? -7.758 23.344 -1.579 1 90.69 56 ILE B O 1
ATOM 1635 N N . THR B 1 57 ? -9.477 24.797 -2.016 1 90.44 57 THR B N 1
ATOM 1636 C CA . THR B 1 57 ? -9.945 24.062 -3.193 1 90.44 57 THR B CA 1
ATOM 1637 C C . THR B 1 57 ? -8.82 23.906 -4.211 1 90.44 57 THR B C 1
ATOM 1639 O O . THR B 1 57 ? -8.594 22.812 -4.73 1 90.44 57 THR B O 1
ATOM 1642 N N . SER B 1 58 ? -8.062 24.938 -4.422 1 89.81 58 SER B N 1
ATOM 1643 C CA . SER B 1 58 ? -6.965 24.938 -5.383 1 89.81 58 SER B CA 1
ATOM 1644 C C . SER B 1 58 ? -5.812 24.062 -4.906 1 89.81 58 SER B C 1
ATOM 1646 O O . SER B 1 58 ? -5.266 23.281 -5.684 1 89.81 58 SER B O 1
ATOM 1648 N N . ALA B 1 59 ? -5.52 24.156 -3.693 1 82.56 59 ALA B N 1
ATOM 1649 C CA . ALA B 1 59 ? -4.379 23.438 -3.123 1 82.56 59 ALA B CA 1
ATOM 1650 C C . ALA B 1 59 ? -4.641 21.938 -3.076 1 82.56 59 ALA B C 1
ATOM 1652 O O . ALA B 1 59 ? -3.73 21.141 -3.303 1 82.56 59 ALA B O 1
ATOM 1653 N N . MET B 1 60 ? -5.855 21.547 -2.748 1 83.56 60 MET B N 1
ATOM 1654 C CA . MET B 1 60 ? -6.176 20.141 -2.574 1 83.56 60 MET B CA 1
ATOM 1655 C C . MET B 1 60 ? -6.684 19.531 -3.879 1 83.56 60 MET B C 1
ATOM 1657 O O . MET B 1 60 ? -6.719 18.312 -4.027 1 83.56 60 MET B O 1
ATOM 1661 N N . GLY B 1 61 ? -7.137 20.328 -4.676 1 87.81 61 GLY B N 1
ATOM 1662 C CA . GLY B 1 61 ? -7.668 19.828 -5.934 1 87.81 61 GLY B CA 1
ATOM 1663 C C . GLY B 1 61 ? -9.031 19.188 -5.793 1 87.81 61 GLY B C 1
ATOM 1664 O O . GLY B 1 61 ? -9.312 18.156 -6.426 1 87.81 61 GLY B O 1
ATOM 1665 N N . ILE B 1 62 ? -9.758 19.672 -4.883 1 85.06 62 ILE B N 1
ATOM 1666 C CA . ILE B 1 62 ? -11.109 19.156 -4.691 1 85.06 62 ILE B CA 1
ATOM 1667 C C . ILE B 1 62 ? -12.133 20.266 -4.887 1 85.06 62 ILE B C 1
ATOM 1669 O O . ILE B 1 62 ? -11.773 21.453 -4.953 1 85.06 62 ILE B O 1
ATOM 1673 N N . SER B 1 63 ? -13.391 19.938 -4.98 1 90.31 63 SER B N 1
ATOM 1674 C CA . SER B 1 63 ? -14.461 20.891 -5.281 1 90.31 63 SER B CA 1
ATOM 1675 C C . SER B 1 63 ? -14.758 21.781 -4.078 1 90.31 63 SER B C 1
ATOM 1677 O O . SER B 1 63 ? -14.5 21.406 -2.936 1 90.31 63 SER B O 1
ATOM 1679 N N . LYS B 1 64 ? -15.391 22.891 -4.402 1 91.12 64 LYS B N 1
ATOM 1680 C CA . LYS B 1 64 ? -15.828 23.828 -3.371 1 91.12 64 LYS B CA 1
ATOM 1681 C C . LYS B 1 64 ? -16.859 23.188 -2.447 1 91.12 64 LYS B C 1
ATOM 1683 O O . LYS B 1 64 ? -16.891 23.469 -1.247 1 91.12 64 LYS B O 1
ATOM 1688 N N . THR B 1 65 ? -17.609 22.391 -3.016 1 93.06 65 THR B N 1
ATOM 1689 C CA . THR B 1 65 ? -18.656 21.703 -2.256 1 93.06 65 THR B CA 1
ATOM 1690 C C . THR B 1 65 ? -18.047 20.828 -1.166 1 93.06 65 THR B C 1
ATOM 1692 O O . THR B 1 65 ? -18.484 20.875 -0.013 1 93.06 65 THR B O 1
ATOM 1695 N N . ILE B 1 66 ? -17.047 20.109 -1.501 1 90.88 66 ILE B N 1
ATOM 1696 C CA . ILE B 1 66 ? -16.375 19.219 -0.556 1 90.88 66 ILE B CA 1
ATOM 1697 C C . ILE B 1 66 ? -15.672 20.047 0.517 1 90.88 66 ILE B C 1
ATOM 1699 O O . ILE B 1 66 ? -15.742 19.734 1.705 1 90.88 66 ILE B O 1
ATOM 1703 N N . VAL B 1 67 ? -15.062 21.062 0.06 1 92.56 67 VAL B N 1
ATOM 1704 C CA . VAL B 1 67 ? -14.367 21.938 0.998 1 92.56 67 VAL B CA 1
ATOM 1705 C C . VAL B 1 67 ? -15.367 22.5 2.006 1 92.56 67 VAL B C 1
ATOM 1707 O O . VAL B 1 67 ? -15.078 22.562 3.203 1 92.56 67 VAL B O 1
ATOM 1710 N N . SER B 1 68 ? -16.531 22.969 1.605 1 93.31 68 SER B N 1
ATOM 1711 C CA . SER B 1 68 ? -17.547 23.516 2.498 1 93.31 68 SER B CA 1
ATOM 1712 C C . SER B 1 68 ? -18 22.469 3.512 1 93.31 68 SER B C 1
ATOM 1714 O O . SER B 1 68 ? -18.125 22.766 4.703 1 93.31 68 SER B O 1
ATOM 1716 N N . ARG B 1 69 ? -18.156 21.297 3.031 1 93.75 69 ARG B N 1
ATOM 1717 C CA . ARG B 1 69 ? -18.594 20.219 3.912 1 93.75 69 ARG B CA 1
ATOM 1718 C C . ARG B 1 69 ? -17.531 19.891 4.957 1 93.75 69 ARG B C 1
ATOM 1720 O O . ARG B 1 69 ? -17.844 19.703 6.133 1 93.75 69 ARG B O 1
ATOM 1727 N N . LEU B 1 70 ? -16.328 19.797 4.469 1 92.06 70 LEU B N 1
ATOM 1728 C CA . LEU B 1 70 ? -15.227 19.547 5.383 1 92.06 70 LEU B CA 1
ATOM 1729 C C . LEU B 1 70 ? -15.109 20.656 6.418 1 92.06 70 LEU B C 1
ATOM 1731 O O . LEU B 1 70 ? -14.883 20.391 7.602 1 92.06 70 LEU B O 1
ATOM 1735 N N . THR B 1 71 ? -15.266 21.859 5.918 1 93.88 71 THR B N 1
ATOM 1736 C CA . THR B 1 71 ? -15.188 23.016 6.805 1 93.88 71 THR B CA 1
ATOM 1737 C C . THR B 1 71 ? -16.266 22.953 7.883 1 93.88 71 THR B C 1
ATOM 1739 O O . THR B 1 71 ? -15.977 23.094 9.07 1 93.88 71 THR B O 1
ATOM 1742 N N . ASP B 1 72 ? -17.469 22.703 7.445 1 94.44 72 ASP B N 1
ATOM 1743 C CA . ASP B 1 72 ? -18.578 22.625 8.383 1 94.44 72 ASP B CA 1
ATOM 1744 C C . ASP B 1 72 ? -18.391 21.484 9.383 1 94.44 72 ASP B C 1
ATOM 1746 O O . ASP B 1 72 ? -18.609 21.656 10.578 1 94.44 72 ASP B O 1
ATOM 1750 N N . HIS B 1 73 ? -17.906 20.422 8.93 1 93.69 73 HIS B N 1
ATOM 1751 C CA . HIS B 1 73 ? -17.703 19.234 9.758 1 93.69 73 HIS B CA 1
ATOM 1752 C C . HIS B 1 73 ? -16.609 19.469 10.789 1 93.69 73 HIS B C 1
ATOM 1754 O O . HIS B 1 73 ? -16.797 19.203 11.977 1 93.69 73 HIS B O 1
ATOM 1760 N N . LEU B 1 74 ? -15.531 20 10.359 1 93.94 74 LEU B N 1
ATOM 1761 C CA . LEU B 1 74 ? -14.391 20.203 11.234 1 93.94 74 LEU B CA 1
ATOM 1762 C C . LEU B 1 74 ? -14.656 21.344 12.219 1 93.94 74 LEU B C 1
ATOM 1764 O O . LEU B 1 74 ? -14.156 21.328 13.344 1 93.94 74 LEU B O 1
ATOM 1768 N N . GLU B 1 75 ? -15.453 22.359 11.773 1 95.19 75 GLU B N 1
ATOM 1769 C CA . GLU B 1 75 ? -15.859 23.422 12.695 1 95.19 75 GLU B CA 1
ATOM 1770 C C . GLU B 1 75 ? -16.766 22.859 13.789 1 95.19 75 GLU B C 1
ATOM 1772 O O . GLU B 1 75 ? -16.641 23.25 14.953 1 95.19 75 GLU B O 1
ATOM 1777 N N . SER B 1 76 ? -17.625 21.969 13.359 1 95 76 SER B N 1
ATOM 1778 C CA . SER B 1 76 ? -18.531 21.375 14.32 1 95 76 SER B CA 1
ATOM 1779 C C . SER B 1 76 ? -17.781 20.578 15.383 1 95 76 SER B C 1
ATOM 1781 O O . SER B 1 76 ? -18.25 20.438 16.516 1 95 76 SER B O 1
ATOM 1783 N N . LYS B 1 77 ? -16.562 20.125 15.062 1 92.62 77 LYS B N 1
ATOM 1784 C CA . LYS B 1 77 ? -15.719 19.375 15.992 1 92.62 77 LYS B CA 1
ATOM 1785 C C . LYS B 1 77 ? -14.828 20.297 16.812 1 92.62 77 LYS B C 1
ATOM 1787 O O . LYS B 1 77 ? -14.102 19.859 17.703 1 92.62 77 LYS B O 1
ATOM 1792 N N . GLY B 1 78 ? -14.883 21.562 16.422 1 94.75 78 GLY B N 1
ATOM 1793 C CA . GLY B 1 78 ? -14.094 22.562 17.125 1 94.75 78 GLY B CA 1
ATOM 1794 C C . GLY B 1 78 ? -12.641 22.594 16.672 1 94.75 78 GLY B C 1
ATOM 1795 O O . GLY B 1 78 ? -11.781 23.141 17.375 1 94.75 78 GLY B O 1
ATOM 1796 N N . PHE B 1 79 ? -12.344 21.969 15.547 1 94.19 79 PHE B N 1
ATOM 1797 C CA . PHE B 1 79 ? -10.953 21.875 15.102 1 94.19 79 PHE B CA 1
ATOM 1798 C C . PHE B 1 79 ? -10.539 23.109 14.32 1 94.19 79 PHE B C 1
ATOM 1800 O O . PHE B 1 79 ? -9.352 23.406 14.203 1 94.19 79 PHE B O 1
ATOM 1807 N N . ILE B 1 80 ? -11.531 23.75 13.703 1 95.56 80 ILE B N 1
ATOM 1808 C CA . ILE B 1 80 ? -11.266 24.969 12.961 1 95.56 80 ILE B CA 1
ATOM 1809 C C . ILE B 1 80 ? -12.32 26.031 13.297 1 95.56 80 ILE B C 1
ATOM 1811 O O . ILE B 1 80 ? -13.32 25.719 13.945 1 95.56 80 ILE B O 1
ATOM 1815 N N . CYS B 1 81 ? -12.055 27.297 12.938 1 95.06 81 CYS B N 1
ATOM 1816 C CA . CYS B 1 81 ? -13.016 28.375 13.078 1 95.06 81 CYS B CA 1
ATOM 1817 C C . CYS B 1 81 ? -12.992 29.281 11.852 1 95.06 81 CYS B C 1
ATOM 1819 O O . CYS B 1 81 ? -11.969 29.391 11.172 1 95.06 81 CYS B O 1
ATOM 1821 N N . LYS B 1 82 ? -14.117 29.844 11.562 1 93.06 82 LYS B N 1
ATOM 1822 C CA . LYS B 1 82 ? -14.25 30.797 10.469 1 93.06 82 LYS B CA 1
ATOM 1823 C C . LYS B 1 82 ? -14.023 32.219 10.961 1 93.06 82 LYS B C 1
ATOM 1825 O O . LYS B 1 82 ? -14.5 32.594 12.031 1 93.06 82 LYS B O 1
ATOM 1830 N N . GLU B 1 83 ? -13.172 32.812 10.297 1 88 83 GLU B N 1
ATOM 1831 C CA . GLU B 1 83 ? -12.961 34.219 10.594 1 88 83 GLU B CA 1
ATOM 1832 C C . GLU B 1 83 ? -13.312 35.094 9.398 1 88 83 GLU B C 1
ATOM 1834 O O . GLU B 1 83 ? -13.023 34.75 8.25 1 88 83 GLU B O 1
ATOM 1839 N N . ALA B 1 84 ? -14.016 36.25 9.711 1 82 84 ALA B N 1
ATOM 1840 C CA . ALA B 1 84 ? -14.398 37.156 8.648 1 82 84 ALA B CA 1
ATOM 1841 C C . ALA B 1 84 ? -13.172 37.688 7.914 1 82 84 ALA B C 1
ATOM 1843 O O . ALA B 1 84 ? -12.141 37.969 8.539 1 82 84 ALA B O 1
ATOM 1844 N N . SER B 1 85 ? -13.18 37.5 6.613 1 72.44 85 SER B N 1
ATOM 1845 C CA . SER B 1 85 ? -12.078 38.031 5.82 1 72.44 85 SER B CA 1
ATOM 1846 C C . SER B 1 85 ? -12.055 39.531 5.859 1 72.44 85 SER B C 1
ATOM 1848 O O . SER B 1 85 ? -13.102 40.188 5.848 1 72.44 85 SER B O 1
ATOM 1850 N N . ALA B 1 86 ? -10.883 40.031 6.059 1 67.06 86 ALA B N 1
ATOM 1851 C CA . ALA B 1 86 ? -10.734 41.5 6.074 1 67.06 86 ALA B CA 1
ATOM 1852 C C . ALA B 1 86 ? -11.016 42.094 4.695 1 67.06 86 ALA B C 1
ATOM 1854 O O . ALA B 1 86 ? -11.461 43.219 4.582 1 67.06 86 ALA B O 1
ATOM 1855 N N . SER B 1 87 ? -10.695 41.312 3.707 1 65.44 87 SER B N 1
ATOM 1856 C CA . SER B 1 87 ? -10.719 41.844 2.352 1 65.44 87 SER B CA 1
ATOM 1857 C C . SER B 1 87 ? -12.078 41.656 1.698 1 65.44 87 SER B C 1
ATOM 1859 O O . SER B 1 87 ? -12.453 42.406 0.792 1 65.44 87 SER B O 1
ATOM 1861 N N . ASP B 1 88 ? -12.672 40.625 1.973 1 64.81 88 ASP B N 1
ATOM 1862 C CA . ASP B 1 88 ? -13.969 40.312 1.373 1 64.81 88 ASP B CA 1
ATOM 1863 C C . ASP B 1 88 ? -14.969 39.844 2.43 1 64.81 88 ASP B C 1
ATOM 1865 O O . ASP B 1 88 ? -14.875 38.719 2.934 1 64.81 88 ASP B O 1
ATOM 1869 N N . ARG B 1 89 ? -15.945 40.844 2.768 1 63.03 89 ARG B N 1
ATOM 1870 C CA . ARG B 1 89 ? -16.938 40.625 3.812 1 63.03 89 ARG B CA 1
ATOM 1871 C C . ARG B 1 89 ? -17.703 39.312 3.543 1 63.03 89 ARG B C 1
ATOM 1873 O O . ARG B 1 89 ? -18.25 38.719 4.465 1 63.03 89 ARG B O 1
ATOM 1880 N N . ARG B 1 90 ? -17.656 38.938 2.26 1 65.38 90 ARG B N 1
ATOM 1881 C CA . ARG B 1 90 ? -18.453 37.781 1.892 1 65.38 90 ARG B CA 1
ATOM 1882 C C . ARG B 1 90 ? -17.625 36.5 1.964 1 65.38 90 ARG B C 1
ATOM 1884 O O . ARG B 1 90 ? -18.172 35.406 1.883 1 65.38 90 ARG B O 1
ATOM 1891 N N . SER B 1 91 ? -16.328 36.719 2.232 1 76.62 91 SER B N 1
ATOM 1892 C CA . SER B 1 91 ? -15.484 35.531 2.307 1 76.62 91 SER B CA 1
ATOM 1893 C C . SER B 1 91 ? -14.945 35.312 3.715 1 76.62 91 SER B C 1
ATOM 1895 O O . SER B 1 91 ? -14.914 36.25 4.52 1 76.62 91 SER B O 1
ATOM 1897 N N . TYR B 1 92 ? -15.039 34.188 4.137 1 88.75 92 TYR B N 1
ATOM 1898 C CA . TYR B 1 92 ? -14.406 33.875 5.418 1 88.75 92 TYR B CA 1
ATOM 1899 C C . TYR B 1 92 ? -13.086 33.156 5.211 1 88.75 92 TYR B C 1
ATOM 1901 O O . TYR B 1 92 ? -12.844 32.562 4.145 1 88.75 92 TYR B O 1
ATOM 1909 N N . CYS B 1 93 ? -12.203 33.406 6.152 1 92.25 93 CYS B N 1
ATOM 1910 C CA . CYS B 1 93 ? -10.961 32.656 6.23 1 92.25 93 CYS B CA 1
ATOM 1911 C C . CYS B 1 93 ? -11.055 31.562 7.293 1 92.25 93 CYS B C 1
ATOM 1913 O O . CYS B 1 93 ? -11.844 31.688 8.234 1 92.25 93 CYS B O 1
ATOM 1915 N N . ILE B 1 94 ? -10.281 30.531 7.098 1 94.38 94 ILE B N 1
ATOM 1916 C CA . ILE B 1 94 ? -10.312 29.391 8.008 1 94.38 94 ILE B CA 1
ATOM 1917 C C . ILE B 1 94 ? -9.008 29.312 8.797 1 94.38 94 ILE B C 1
ATOM 1919 O O . ILE B 1 94 ? -7.922 29.438 8.227 1 94.38 94 ILE B O 1
ATOM 1923 N N . ARG B 1 95 ? -9.18 29.172 10.109 1 91.5 95 ARG B N 1
ATOM 1924 C CA . ARG B 1 95 ? -8.023 29.016 10.984 1 91.5 95 ARG B CA 1
ATOM 1925 C C . ARG B 1 95 ? -8.156 27.766 11.844 1 91.5 95 ARG B C 1
ATOM 1927 O O . ARG B 1 95 ? -9.258 27.375 12.234 1 91.5 95 ARG B O 1
ATOM 1934 N N . ILE B 1 96 ? -7.023 27.25 12.18 1 92.5 96 ILE B N 1
ATOM 1935 C CA . ILE B 1 96 ? -7.012 26.078 13.047 1 92.5 96 ILE B CA 1
ATOM 1936 C C . ILE B 1 96 ? -7.113 26.516 14.508 1 92.5 96 ILE B C 1
ATOM 1938 O O . ILE B 1 96 ? -6.578 27.562 14.891 1 92.5 96 ILE B O 1
ATOM 1942 N N . THR B 1 97 ? -7.863 25.781 15.328 1 93.75 97 THR B N 1
ATOM 1943 C CA . THR B 1 97 ? -7.965 26.031 16.766 1 93.75 97 THR B CA 1
ATOM 1944 C C . THR B 1 97 ? -6.918 25.234 17.531 1 93.75 97 THR B C 1
ATOM 1946 O O . THR B 1 97 ? -6.172 24.453 16.938 1 93.75 97 THR B O 1
ATOM 1949 N N . GLY B 1 98 ? -6.789 25.516 18.859 1 91.69 98 GLY B N 1
ATOM 1950 C CA . GLY B 1 98 ? -5.938 24.688 19.703 1 91.69 98 GLY B CA 1
ATOM 1951 C C . GLY B 1 98 ? -6.309 23.219 19.672 1 91.69 98 GLY B C 1
ATOM 1952 O O . GLY B 1 98 ? -5.434 22.359 19.562 1 91.69 98 GLY B O 1
ATOM 1953 N N . ALA B 1 99 ? -7.633 22.984 19.703 1 92.44 99 ALA B N 1
ATOM 1954 C CA . ALA B 1 99 ? -8.133 21.609 19.625 1 92.44 99 ALA B CA 1
ATOM 1955 C C . ALA B 1 99 ? -7.785 20.984 18.297 1 92.44 99 ALA B C 1
ATOM 1957 O O . ALA B 1 99 ? -7.484 19.781 18.219 1 92.44 99 ALA B O 1
ATOM 1958 N N . GLY B 1 100 ? -7.844 21.75 17.25 1 89.56 100 GLY B N 1
ATOM 1959 C CA . GLY B 1 100 ? -7.465 21.266 15.93 1 89.56 100 GLY B CA 1
ATOM 1960 C C . GLY B 1 100 ? -6 20.891 15.828 1 89.56 100 GLY B C 1
ATOM 1961 O O . GLY B 1 100 ? -5.656 19.875 15.227 1 89.56 100 GLY B O 1
ATOM 1962 N N . LYS B 1 101 ? -5.172 21.703 16.469 1 86.5 101 LYS B N 1
ATOM 1963 C CA . LYS B 1 101 ? -3.74 21.406 16.484 1 86.5 101 LYS B CA 1
ATOM 1964 C C . LYS B 1 101 ? -3.455 20.109 17.25 1 86.5 101 LYS B C 1
ATOM 1966 O O . LYS B 1 101 ? -2.621 19.312 16.828 1 86.5 101 LYS B O 1
ATOM 1971 N N . ASP B 1 102 ? -4.184 19.984 18.328 1 87.19 102 ASP B N 1
ATOM 1972 C CA . ASP B 1 102 ? -4.039 18.766 19.109 1 87.19 102 ASP B CA 1
ATOM 1973 C C . ASP B 1 102 ? -4.449 17.547 18.297 1 87.19 102 ASP B C 1
ATOM 1975 O O . ASP B 1 102 ? -3.805 16.5 18.359 1 87.19 102 ASP B O 1
ATOM 1979 N N . GLU B 1 103 ? -5.48 17.734 17.516 1 84.88 103 GLU B N 1
ATOM 1980 C CA . GLU B 1 103 ? -5.965 16.641 16.688 1 84.88 103 GLU B CA 1
ATOM 1981 C C . GLU B 1 103 ? -4.965 16.281 15.594 1 84.88 103 GLU B C 1
ATOM 1983 O O . GLU B 1 103 ? -4.75 15.109 15.289 1 84.88 103 GLU B O 1
ATOM 1988 N N . ILE B 1 104 ? -4.371 17.25 15.047 1 81.44 104 ILE B N 1
ATOM 1989 C CA . ILE B 1 104 ? -3.355 17.016 14.023 1 81.44 104 ILE B CA 1
ATOM 1990 C C . ILE B 1 104 ? -2.189 16.234 14.617 1 81.44 104 ILE B C 1
ATOM 1992 O O . ILE B 1 104 ? -1.691 15.289 14 1 81.44 104 ILE B O 1
ATOM 1996 N N . ASP B 1 105 ? -1.823 16.672 15.812 1 81.06 105 ASP B N 1
ATOM 1997 C CA . ASP B 1 105 ? -0.714 16 16.469 1 81.06 105 ASP B CA 1
ATOM 1998 C C . ASP B 1 105 ? -1.042 14.523 16.719 1 81.06 105 ASP B C 1
ATOM 2000 O O . ASP B 1 105 ? -0.201 13.648 16.5 1 81.06 105 ASP B O 1
ATOM 2004 N N . ARG B 1 106 ? -2.246 14.375 17.125 1 82.81 106 ARG B N 1
ATOM 2005 C CA . ARG B 1 106 ? -2.678 13.008 17.391 1 82.81 106 ARG B CA 1
ATOM 2006 C C . ARG B 1 106 ? -2.686 12.18 16.109 1 82.81 106 ARG B C 1
ATOM 2008 O O . ARG B 1 106 ? -2.209 11.047 16.078 1 82.81 106 ARG B O 1
ATOM 2015 N N . MET B 1 107 ? -3.188 12.703 15.055 1 78.56 107 MET B N 1
ATOM 2016 C CA . MET B 1 107 ? -3.273 12.016 13.773 1 78.56 107 MET B CA 1
ATOM 2017 C C . MET B 1 107 ? -1.885 11.773 13.195 1 78.56 107 MET B C 1
ATOM 2019 O O . MET B 1 107 ? -1.611 10.703 12.656 1 78.56 107 MET B O 1
ATOM 2023 N N . TYR B 1 108 ? -1.166 12.766 13.352 1 77.19 108 TYR B N 1
ATOM 2024 C CA . TYR B 1 108 ? 0.207 12.68 12.867 1 77.19 108 TYR B CA 1
ATOM 2025 C C . TYR B 1 108 ? 0.95 11.531 13.523 1 77.19 108 TYR B C 1
ATOM 2027 O O . TYR B 1 108 ? 1.558 10.695 12.844 1 77.19 108 TYR B O 1
ATOM 2035 N N . TYR B 1 109 ? 0.829 11.539 14.836 1 80.25 109 TYR B N 1
ATOM 2036 C CA . TYR B 1 109 ? 1.542 10.492 15.562 1 80.25 109 TYR B CA 1
ATOM 2037 C C . TYR B 1 109 ? 1.013 9.109 15.18 1 80.25 109 TYR B C 1
ATOM 2039 O O . TYR B 1 109 ? 1.78 8.156 15.078 1 80.25 109 TYR B O 1
ATOM 2047 N N . TYR B 1 110 ? -0.227 9.109 14.922 1 83.75 110 TYR B N 1
ATOM 2048 C CA . TYR B 1 110 ? -0.821 7.824 14.562 1 83.75 110 TYR B CA 1
ATOM 2049 C C . TYR B 1 110 ? -0.343 7.375 13.188 1 83.75 110 TYR B C 1
ATOM 2051 O O . TYR B 1 110 ? 0.133 6.25 13.023 1 83.75 110 TYR B O 1
ATOM 2059 N N . TYR B 1 111 ? -0.341 8.258 12.211 1 84.38 111 TYR B N 1
ATOM 2060 C CA . TYR B 1 111 ? -0.073 7.883 10.828 1 84.38 111 TYR B CA 1
ATOM 2061 C C . TYR B 1 111 ? 1.425 7.762 10.57 1 84.38 111 TYR B C 1
ATOM 2063 O O . TYR B 1 111 ? 1.857 6.984 9.719 1 84.38 111 TYR B O 1
ATOM 2071 N N . LEU B 1 112 ? 2.18 8.453 11.32 1 88.44 112 LEU B N 1
ATOM 2072 C CA . LEU B 1 112 ? 3.617 8.461 11.07 1 88.44 112 LEU B CA 1
ATOM 2073 C C . LEU B 1 112 ? 4.344 7.531 12.039 1 88.44 112 LEU B C 1
ATOM 2075 O O . LEU B 1 112 ? 5.543 7.293 11.898 1 88.44 112 LEU B O 1
ATOM 2079 N N . ASP B 1 113 ? 3.602 6.992 12.953 1 90.69 113 ASP B N 1
ATOM 2080 C CA . ASP B 1 113 ? 4.191 6.172 14.008 1 90.69 113 ASP B CA 1
ATOM 2081 C C . ASP B 1 113 ? 5.059 5.062 13.422 1 90.69 113 ASP B C 1
ATOM 2083 O O . ASP B 1 113 ? 6.164 4.812 13.906 1 90.69 113 ASP B O 1
ATOM 2087 N N . PRO B 1 114 ? 4.59 4.371 12.414 1 94.31 114 PRO B N 1
ATOM 2088 C CA . PRO B 1 114 ? 5.434 3.303 11.867 1 94.31 114 PRO B CA 1
ATOM 2089 C C . PRO B 1 114 ? 6.785 3.812 11.375 1 94.31 114 PRO B C 1
ATOM 2091 O O . PRO B 1 114 ? 7.809 3.148 11.562 1 94.31 114 PRO B O 1
ATOM 2094 N N . LEU B 1 115 ? 6.801 4.973 10.711 1 94.56 115 LEU B N 1
ATOM 2095 C CA . LEU B 1 115 ? 8.062 5.5 10.203 1 94.56 115 LEU B CA 1
ATOM 2096 C C . LEU B 1 115 ? 8.953 5.973 11.344 1 94.56 115 LEU B C 1
ATOM 2098 O O . LEU B 1 115 ? 10.18 5.844 11.273 1 94.56 115 LEU B O 1
ATOM 2102 N N . TYR B 1 116 ? 8.352 6.531 12.352 1 92.25 116 TYR B N 1
ATOM 2103 C CA . TYR B 1 116 ? 9.141 6.895 13.523 1 92.25 116 TYR B CA 1
ATOM 2104 C C . TYR B 1 116 ? 9.75 5.656 14.18 1 92.25 116 TYR B C 1
ATOM 2106 O O . TYR B 1 116 ? 10.883 5.691 14.656 1 92.25 116 TYR B O 1
ATOM 2114 N N . THR B 1 117 ? 8.953 4.594 14.234 1 95.25 117 THR B N 1
ATOM 2115 C CA . THR B 1 117 ? 9.445 3.326 14.766 1 95.25 117 THR B CA 1
ATOM 2116 C C . THR B 1 117 ? 10.656 2.842 13.961 1 95.25 117 THR B C 1
ATOM 2118 O O . THR B 1 117 ? 11.656 2.422 14.539 1 95.25 117 THR B O 1
ATOM 2121 N N . LEU B 1 118 ? 10.562 2.934 12.703 1 96.81 118 LEU B N 1
ATOM 2122 C CA . LEU B 1 118 ? 11.672 2.531 11.844 1 96.81 118 LEU B CA 1
ATOM 2123 C C . LEU B 1 118 ? 12.891 3.426 12.07 1 96.81 118 LEU B C 1
ATOM 2125 O O . LEU B 1 118 ? 14.016 2.938 12.18 1 96.81 118 LEU B O 1
ATOM 2129 N N . GLN B 1 119 ? 12.641 4.727 12.055 1 95.06 119 GLN B N 1
ATOM 2130 C CA . GLN B 1 119 ? 13.727 5.684 12.258 1 95.06 119 GLN B CA 1
ATOM 2131 C C . GLN B 1 119 ? 14.469 5.395 13.555 1 95.06 119 GLN B C 1
ATOM 2133 O O . GLN B 1 119 ? 15.695 5.504 13.602 1 95.06 119 GLN B O 1
ATOM 2138 N N . LYS B 1 120 ? 13.789 4.988 14.555 1 95.06 120 LYS B N 1
ATOM 2139 C CA . LYS B 1 120 ? 14.352 4.738 15.883 1 95.06 120 LYS B CA 1
ATOM 2140 C C . LYS B 1 120 ? 15.109 3.412 15.914 1 95.06 120 LYS B C 1
ATOM 2142 O O . LYS B 1 120 ? 16.125 3.287 16.609 1 95.06 120 LYS B O 1
ATOM 2147 N N . ASN B 1 121 ? 14.625 2.408 15.203 1 96.94 121 ASN B N 1
ATOM 2148 C CA . ASN B 1 121 ? 15.109 1.048 15.414 1 96.94 121 ASN B CA 1
ATOM 2149 C C . ASN B 1 121 ? 15.984 0.577 14.258 1 96.94 121 ASN B C 1
ATOM 2151 O O . ASN B 1 121 ? 16.609 -0.479 14.344 1 96.94 121 ASN B O 1
ATOM 2155 N N . MET B 1 122 ? 16.031 1.312 13.18 1 96.12 122 MET B N 1
ATOM 2156 C CA . MET B 1 122 ? 16.922 1.032 12.062 1 96.12 122 MET B CA 1
ATOM 2157 C C . MET B 1 122 ? 18.172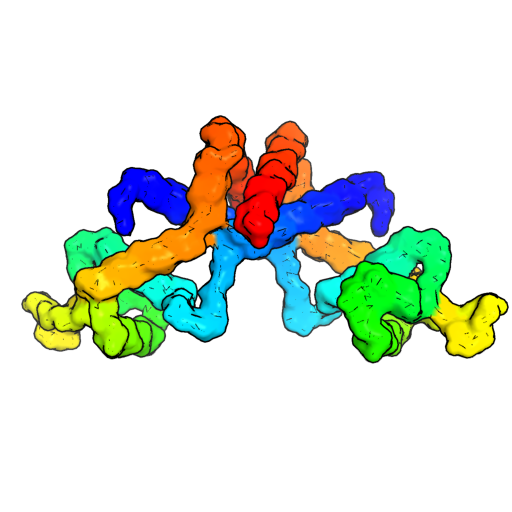 1.918 12.125 1 96.12 122 MET B C 1
ATOM 2159 O O . MET B 1 122 ? 18.094 3.072 12.547 1 96.12 122 MET B O 1
ATOM 2163 N N . LYS B 1 123 ? 19.391 1.408 11.75 1 96.31 123 LYS B N 1
ATOM 2164 C CA . LYS B 1 123 ? 20.547 2.287 11.609 1 96.31 123 LYS B CA 1
ATOM 2165 C C . LYS B 1 123 ? 20.219 3.486 10.727 1 96.31 123 LYS B C 1
ATOM 2167 O O . LYS B 1 123 ? 19.562 3.346 9.695 1 96.31 123 LYS B O 1
ATOM 2172 N N . LYS B 1 124 ? 20.719 4.582 11.156 1 95.88 124 LYS B N 1
ATOM 2173 C CA . LYS B 1 124 ? 20.406 5.836 10.484 1 95.88 124 LYS B CA 1
ATOM 2174 C C . LYS B 1 124 ? 20.734 5.754 8.992 1 95.88 124 LYS B C 1
ATOM 2176 O O . LYS B 1 124 ? 19.922 6.152 8.148 1 95.88 124 LYS B O 1
ATOM 2181 N N . GLU B 1 125 ? 21.859 5.199 8.641 1 97.44 125 GLU B N 1
ATOM 2182 C CA . GLU B 1 125 ? 22.297 5.109 7.25 1 97.44 125 GLU B CA 1
ATOM 2183 C C . GLU B 1 125 ? 21.359 4.219 6.434 1 97.44 125 GLU B C 1
ATOM 2185 O O . GLU B 1 125 ? 21.062 4.52 5.277 1 97.44 125 GLU B O 1
ATOM 2190 N N . LYS B 1 126 ? 20.906 3.148 7.039 1 98.12 126 LYS B N 1
ATOM 2191 C CA . LYS B 1 126 ? 20.016 2.223 6.352 1 98.12 126 LYS B CA 1
ATOM 2192 C C . LYS B 1 126 ? 18.641 2.855 6.113 1 98.12 126 LYS B C 1
ATOM 2194 O O . LYS B 1 126 ? 18.047 2.682 5.043 1 98.12 126 LYS B O 1
ATOM 2199 N N . PHE B 1 127 ? 18.219 3.592 7.148 1 98.12 127 PHE B N 1
ATOM 2200 C CA . PHE B 1 127 ? 16.938 4.289 7.023 1 98.12 127 PHE B CA 1
ATOM 2201 C C . PHE B 1 127 ? 16.984 5.301 5.887 1 98.12 127 PHE B C 1
ATOM 2203 O O . PHE B 1 127 ? 16.094 5.336 5.043 1 98.12 127 PHE B O 1
ATOM 2210 N N . GLU B 1 128 ? 18.016 6.031 5.816 1 97.44 128 GLU B N 1
ATOM 2211 C CA . GLU B 1 128 ? 18.156 7.035 4.766 1 97.44 128 GLU B CA 1
ATOM 2212 C C . GLU B 1 128 ? 18.281 6.379 3.395 1 97.44 128 GLU B C 1
ATOM 2214 O O . GLU B 1 128 ? 17.703 6.848 2.416 1 97.44 128 GLU B O 1
ATOM 2219 N N . THR B 1 129 ? 19.047 5.332 3.332 1 98.38 129 THR B N 1
ATOM 2220 C CA . THR B 1 129 ? 19.234 4.613 2.074 1 98.38 129 THR B CA 1
ATOM 2221 C C . THR B 1 129 ? 17.906 4.027 1.588 1 98.38 129 THR B C 1
ATOM 2223 O O . THR B 1 129 ? 17.594 4.074 0.394 1 98.38 129 THR B O 1
ATOM 2226 N N . LEU B 1 130 ? 17.125 3.496 2.51 1 98.62 130 LEU B N 1
ATOM 2227 C CA . LEU B 1 130 ? 15.828 2.924 2.168 1 98.62 130 LEU B CA 1
ATOM 2228 C C . LEU B 1 130 ? 14.953 3.945 1.446 1 98.62 130 LEU B C 1
ATOM 2230 O O . LEU B 1 130 ? 14.438 3.672 0.362 1 98.62 130 LEU B O 1
ATOM 2234 N N . PHE B 1 131 ? 14.867 5.094 1.952 1 98.06 131 PHE B N 1
ATOM 2235 C CA . PHE B 1 131 ? 13.945 6.066 1.385 1 98.06 131 PHE B CA 1
ATOM 2236 C C . PHE B 1 131 ? 14.555 6.746 0.164 1 98.06 131 PHE B C 1
ATOM 2238 O O . PHE B 1 131 ? 13.828 7.211 -0.72 1 98.06 131 PHE B O 1
ATOM 2245 N N . GLN B 1 132 ? 15.914 6.789 0.089 1 98.25 132 GLN B N 1
ATOM 2246 C CA . GLN B 1 132 ? 16.531 7.219 -1.156 1 98.25 132 GLN B CA 1
ATOM 2247 C C . GLN B 1 132 ? 16.203 6.27 -2.299 1 98.25 132 GLN B C 1
ATOM 2249 O O . GLN B 1 132 ? 15.906 6.707 -3.414 1 98.25 132 GLN B O 1
ATOM 2254 N N . LEU B 1 133 ? 16.281 5.035 -2.008 1 98.69 133 LEU B N 1
ATOM 2255 C CA . LEU B 1 133 ? 16 4.027 -3.025 1 98.69 133 LEU B CA 1
ATOM 2256 C C . LEU B 1 133 ? 14.516 4.004 -3.375 1 98.69 133 LEU B C 1
ATOM 2258 O O . LEU B 1 133 ? 14.148 3.742 -4.523 1 98.69 133 LEU B O 1
ATOM 2262 N N . ILE B 1 134 ? 13.617 4.223 -2.416 1 98.56 134 ILE B N 1
ATOM 2263 C CA . ILE B 1 134 ? 12.188 4.332 -2.676 1 98.56 134 ILE B CA 1
ATOM 2264 C C . ILE B 1 134 ? 11.922 5.512 -3.609 1 98.56 134 ILE B C 1
ATOM 2266 O O . ILE B 1 134 ? 11.133 5.398 -4.551 1 98.56 134 ILE B O 1
ATOM 2270 N N . ARG B 1 135 ? 12.578 6.617 -3.393 1 97 135 ARG B N 1
ATOM 2271 C CA . ARG B 1 135 ? 12.43 7.777 -4.266 1 97 135 ARG B CA 1
ATOM 2272 C C . ARG B 1 135 ? 12.891 7.457 -5.684 1 97 135 ARG B C 1
ATOM 2274 O O . ARG B 1 135 ? 12.234 7.828 -6.656 1 97 135 ARG B O 1
ATOM 2281 N N . GLU B 1 136 ? 14.008 6.805 -5.758 1 97.88 136 GLU B N 1
ATOM 2282 C CA . GLU B 1 136 ? 14.508 6.398 -7.066 1 97.88 136 GLU B CA 1
ATOM 2283 C C . GLU B 1 136 ? 13.516 5.469 -7.766 1 97.88 136 GLU B C 1
ATOM 2285 O O . GLU B 1 136 ? 13.297 5.582 -8.977 1 97.88 136 GLU B O 1
ATOM 2290 N N . ALA B 1 137 ? 12.977 4.504 -7.02 1 98.19 137 ALA B N 1
ATOM 2291 C CA . ALA B 1 137 ? 11.969 3.6 -7.57 1 98.19 137 ALA B CA 1
ATOM 2292 C C . ALA B 1 137 ? 10.766 4.375 -8.109 1 98.19 137 ALA B C 1
ATOM 2294 O O . ALA B 1 137 ? 10.25 4.062 -9.18 1 98.19 137 ALA B O 1
ATOM 2295 N N . ASN B 1 138 ? 10.32 5.348 -7.34 1 96.88 138 ASN B N 1
ATOM 2296 C CA . ASN B 1 138 ? 9.219 6.199 -7.777 1 96.88 138 ASN B CA 1
ATOM 2297 C C . ASN B 1 138 ? 9.531 6.887 -9.102 1 96.88 138 ASN B C 1
ATOM 2299 O O . ASN B 1 138 ? 8.672 6.973 -9.984 1 96.88 138 ASN B O 1
ATOM 2303 N N . GLU B 1 139 ? 10.695 7.395 -9.258 1 96.81 139 GLU B N 1
ATOM 2304 C CA . GLU B 1 139 ? 11.094 8.055 -10.5 1 96.81 139 GLU B CA 1
ATOM 2305 C C . GLU B 1 139 ? 11.047 7.09 -11.68 1 96.81 139 GLU B C 1
ATOM 2307 O O . GLU B 1 139 ? 10.562 7.438 -12.75 1 96.81 139 GLU B O 1
ATOM 2312 N N . ILE B 1 140 ? 11.555 5.926 -11.477 1 97.12 140 ILE B N 1
ATOM 2313 C CA . ILE B 1 140 ? 11.594 4.914 -12.523 1 97.12 140 ILE B CA 1
ATOM 2314 C C . ILE B 1 140 ? 10.172 4.527 -12.922 1 97.12 140 ILE B C 1
ATOM 2316 O O . ILE B 1 140 ? 9.844 4.492 -14.109 1 97.12 140 ILE B O 1
ATOM 2320 N N . LEU B 1 141 ? 9.312 4.25 -11.938 1 96.06 141 LEU B N 1
ATOM 2321 C CA . LEU B 1 141 ? 7.961 3.773 -12.211 1 96.06 141 LEU B CA 1
ATOM 2322 C C . LEU B 1 141 ? 7.102 4.887 -12.797 1 96.06 141 LEU B C 1
ATOM 2324 O O . LEU B 1 141 ? 6.191 4.621 -13.586 1 96.06 141 LEU B O 1
ATOM 2328 N N . SER B 1 142 ? 7.344 6.102 -12.398 1 93 142 SER B N 1
ATOM 2329 C CA . SER B 1 142 ? 6.602 7.238 -12.93 1 93 142 SER B CA 1
ATOM 2330 C C . SER B 1 142 ? 6.961 7.496 -14.391 1 93 142 SER B C 1
ATOM 2332 O O . SER B 1 142 ? 6.141 8.008 -15.156 1 93 142 SER B O 1
ATOM 2334 N N . SER B 1 143 ? 8.094 7.203 -14.742 1 89.44 143 SER B N 1
ATOM 2335 C CA . SER B 1 143 ? 8.562 7.414 -16.109 1 89.44 143 SER B CA 1
ATOM 2336 C C . SER B 1 143 ? 7.941 6.398 -17.062 1 89.44 143 SER B C 1
ATOM 2338 O O . SER B 1 143 ? 7.887 6.629 -18.281 1 89.44 143 SER B O 1
ATOM 2340 N N . GLN B 1 144 ? 7.508 5.273 -16.531 1 78 144 GLN B N 1
ATOM 2341 C CA . GLN B 1 144 ? 6.883 4.258 -17.359 1 78 144 GLN B CA 1
ATOM 2342 C C . GLN B 1 144 ? 5.41 4.574 -17.609 1 78 144 GLN B C 1
ATOM 2344 O O . GLN B 1 144 ? 4.816 4.074 -18.562 1 78 144 GLN B O 1
ATOM 2349 N N . LYS B 1 145 ? 4.66 5.133 -16.688 1 65.81 145 LYS B N 1
ATOM 2350 C CA . LYS B 1 145 ? 3.273 5.551 -16.859 1 65.81 145 LYS B CA 1
ATOM 2351 C C . LYS B 1 145 ? 3.162 6.648 -17.922 1 65.81 145 LYS B C 1
ATOM 2353 O O . LYS B 1 145 ? 2.076 6.906 -18.438 1 65.81 145 LYS B O 1
ATOM 2358 N N . LYS B 1 146 ? 4.285 7.34 -18.297 1 46.84 146 LYS B N 1
ATOM 2359 C CA . LYS B 1 146 ? 4.25 8.281 -19.422 1 46.84 146 LYS B CA 1
ATOM 2360 C C . LYS B 1 146 ? 4.402 7.566 -20.75 1 46.84 146 LYS B C 1
ATOM 2362 O O . LYS B 1 146 ? 5.152 6.594 -20.859 1 46.84 146 LYS B O 1
#

Radius of gyration: 24.39 Å; Cα contacts (8 Å, |Δi|>4): 299; chains: 2; bounding box: 42×84×40 Å

pLDDT: mean 85.61, std 12.76, range [45.09, 98.69]

Organism: NCBI:txid88431

Secondary structure (DSSP, 8-state):
--STTHHHHHHHHHHHHHHHHHHS----SSSS--HHHHHHHHHHHH-SSPBPHHHHHHHHT--HHHHHHHHHHHHHTTSEEEEE-SS-TT-EEEEE-HHHHHHHHHHHHHHHHHHHHHHHHS-HHHHHHHHHHHHHHHHHHHHH--/--STTHHHHHHHHHHHHHHHHHHS----SSSS--HHHHHHHHHHHH-SSPBPHHHHHHHHT--HHHHHHHHHHHHHTTSEEEEE-SS-TT-EEEEE-HHHHHHHHHHHHHHHHHHHHHHHHS-HHHHHHHHHHHHHHHHHHHHHH-

Nearest PDB structures (foldseek):
  4zzl-assembly1_B  TM=6.823E-01  e=2.571E-06  Pseudomonas aeruginosa
  1lnw-assembly7_A  TM=6.715E-01  e=4.014E-06  Pseudomonas aeruginosa
  6pcp-assembly2_C  TM=6.131E-01  e=3.317E-06  Bordetella pertussis
  7kfq-assembly1_A  TM=5.636E-01  e=1.545E-06  Variovorax paradoxus
  4ld5-assembly1_A  TM=6.015E-01  e=1.450E-06  Staphylococcus aureus

Sequence (292 aa):
MKDKNWTDIVSKQGDLRHFASMAIRKSGKSEHASAQEIDFLFRIALSEEPLTPRQITSAMGISKTIVSRLTDHLESKGFICKEASASDRRSYCIRITGAGKDEIDRMYYYYLDPLYTLQKNMKKEKFETLFQLIREANEILSSQKKMKDKNWTDIVSKQGDLRHFASMAIRKSGKSEHASAQEIDFLFRIALSEEPLTPRQITSAMGISKTIVSRLTDHLESKGFICKEASASDRRSYCIRITGAGKDEIDRMYYYYLDPLYTLQKNMKKEKFETLFQLIREA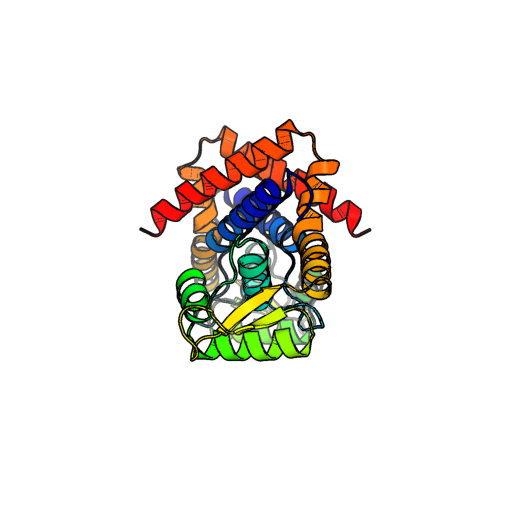NEILSSQKK